Protein AF-A0A4S4LX62-F1 (afdb_monomer_lite)

Radius of gyration: 22.12 Å; chains: 1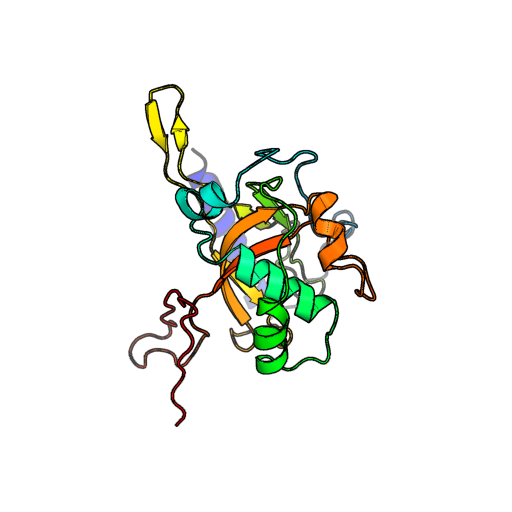; bounding box: 53×57×56 Å

Structure (mmCIF, N/CA/C/O backbone):
data_AF-A0A4S4LX62-F1
#
_entry.id   AF-A0A4S4LX62-F1
#
loop_
_atom_site.group_PDB
_atom_site.id
_atom_site.type_symbol
_atom_site.label_atom_id
_atom_site.label_alt_id
_atom_site.label_comp_id
_atom_site.label_asym_id
_atom_site.label_entity_id
_atom_site.label_seq_id
_atom_site.pdbx_PDB_ins_code
_atom_site.Cartn_x
_atom_site.Cartn_y
_atom_site.Cartn_z
_atom_site.occupancy
_atom_site.B_iso_or_equiv
_atom_site.auth_seq_id
_atom_site.auth_comp_id
_atom_site.auth_asym_id
_atom_site.auth_atom_id
_atom_site.pdbx_PDB_model_num
ATOM 1 N N . MET A 1 1 ? -4.262 27.599 -24.241 1.00 48.12 1 MET A N 1
ATOM 2 C CA . MET A 1 1 ? -3.250 28.477 -24.879 1.00 48.12 1 MET A CA 1
ATOM 3 C C . MET A 1 1 ? -1.809 27.934 -24.796 1.00 48.12 1 MET A C 1
ATOM 5 O O . MET A 1 1 ? -0.926 28.547 -25.370 1.00 48.12 1 MET A O 1
ATOM 9 N N . THR A 1 2 ? -1.547 26.760 -24.200 1.00 60.91 2 THR A N 1
ATOM 10 C CA . THR A 1 2 ? -0.189 26.178 -24.029 1.00 60.91 2 THR A CA 1
ATOM 11 C C . THR A 1 2 ? 0.247 25.190 -25.120 1.00 60.91 2 THR A C 1
ATOM 13 O O . THR A 1 2 ? 1.437 24.952 -25.296 1.00 60.91 2 THR A O 1
ATOM 16 N N . ARG A 1 3 ? -0.693 24.666 -25.922 1.00 66.94 3 ARG A N 1
ATOM 17 C CA . ARG A 1 3 ? -0.416 23.676 -26.986 1.00 66.94 3 ARG A CA 1
ATOM 18 C C . ARG A 1 3 ? 0.605 24.132 -28.028 1.00 66.94 3 ARG A C 1
ATOM 20 O O . ARG A 1 3 ? 1.330 23.308 -28.576 1.00 66.94 3 ARG A O 1
ATOM 27 N N . TRP A 1 4 ? 0.641 25.426 -28.340 1.00 79.44 4 TRP A N 1
ATOM 28 C CA . TRP A 1 4 ? 1.625 25.962 -29.280 1.00 79.44 4 TRP A CA 1
ATOM 29 C C . TRP A 1 4 ? 3.037 25.936 -28.687 1.00 79.44 4 TRP A C 1
ATOM 31 O O . TRP A 1 4 ? 3.977 25.567 -29.386 1.00 79.44 4 TRP A O 1
ATOM 41 N N . LEU A 1 5 ? 3.168 26.240 -27.392 1.00 73.88 5 LEU A N 1
ATOM 42 C CA . LEU A 1 5 ? 4.442 26.198 -26.679 1.00 73.88 5 LEU A CA 1
ATOM 43 C C . LEU A 1 5 ? 4.980 24.761 -26.618 1.00 73.88 5 LEU A C 1
ATOM 45 O O . LEU A 1 5 ? 6.115 24.514 -27.005 1.00 73.88 5 LEU A O 1
ATOM 49 N N . GLU A 1 6 ? 4.122 23.802 -26.259 1.00 70.38 6 GLU A N 1
ATOM 50 C CA . GLU A 1 6 ? 4.467 22.374 -26.224 1.00 70.38 6 GLU A CA 1
ATOM 51 C C . GLU A 1 6 ? 4.885 21.838 -27.600 1.00 70.38 6 GLU A C 1
ATOM 53 O O . GLU A 1 6 ? 5.846 21.078 -27.715 1.00 70.38 6 GLU A O 1
ATOM 58 N N . ARG A 1 7 ? 4.172 22.225 -28.670 1.00 77.75 7 ARG A N 1
ATOM 59 C CA . ARG A 1 7 ? 4.529 21.833 -30.043 1.00 77.75 7 ARG A CA 1
ATOM 60 C C . ARG A 1 7 ? 5.868 22.425 -30.456 1.00 77.75 7 ARG A C 1
ATOM 62 O O . ARG A 1 7 ? 6.691 21.709 -31.017 1.00 77.75 7 ARG A O 1
ATOM 69 N N . ARG A 1 8 ? 6.095 23.702 -30.155 1.00 78.31 8 ARG A N 1
ATOM 70 C CA . ARG A 1 8 ? 7.351 24.387 -30.461 1.00 78.31 8 ARG A CA 1
ATOM 71 C C . ARG A 1 8 ? 8.524 23.761 -29.707 1.00 78.31 8 ARG A C 1
ATOM 73 O O . ARG A 1 8 ? 9.575 23.538 -30.296 1.00 78.31 8 ARG A O 1
ATOM 80 N N . GLU A 1 9 ? 8.329 23.393 -28.446 1.00 74.25 9 GLU A N 1
ATOM 81 C CA . GLU A 1 9 ? 9.352 22.722 -27.647 1.00 74.25 9 GLU A CA 1
ATOM 82 C C . GLU A 1 9 ? 9.657 21.304 -28.154 1.00 74.25 9 GLU A C 1
ATOM 84 O O . GLU A 1 9 ? 10.822 20.919 -28.249 1.00 74.25 9 GLU A O 1
ATOM 89 N N . LYS A 1 10 ? 8.635 20.544 -28.575 1.00 70.12 10 LYS A N 1
ATOM 90 C CA . LYS A 1 10 ? 8.826 19.239 -29.231 1.00 70.12 10 LYS A CA 1
ATOM 91 C C . LYS A 1 10 ? 9.614 19.354 -30.537 1.00 70.12 10 LYS A C 1
ATOM 93 O O . LYS A 1 10 ? 10.490 18.525 -30.771 1.00 70.12 10 LYS A O 1
ATOM 98 N N . ILE A 1 11 ? 9.337 20.376 -31.351 1.00 84.44 11 ILE A N 1
ATOM 99 C CA . ILE A 1 11 ? 10.072 20.642 -32.597 1.00 84.44 11 ILE A CA 1
ATOM 100 C C . ILE A 1 11 ? 11.546 20.929 -32.291 1.00 84.44 11 ILE A C 1
ATOM 102 O O . ILE A 1 11 ? 12.412 20.264 -32.852 1.00 84.44 11 ILE A O 1
ATOM 106 N N . PHE A 1 12 ? 11.841 21.818 -31.339 1.00 75.00 12 PHE A N 1
ATOM 107 C CA . PHE A 1 12 ? 13.226 22.123 -30.963 1.00 75.00 12 PHE A CA 1
ATOM 108 C C . PHE A 1 12 ? 13.973 20.916 -30.381 1.00 75.00 12 PHE A C 1
ATOM 110 O O . PHE A 1 12 ? 15.153 20.717 -30.666 1.00 75.00 12 PHE A O 1
ATOM 117 N N . ARG A 1 13 ? 13.307 20.070 -29.582 1.00 69.75 13 ARG A N 1
ATOM 118 C CA . ARG A 1 13 ? 13.916 18.825 -29.081 1.00 69.75 13 ARG A CA 1
ATOM 119 C C . ARG A 1 13 ? 14.220 17.850 -30.216 1.00 69.75 13 ARG A C 1
ATOM 121 O O . ARG A 1 13 ? 15.276 17.223 -30.202 1.00 69.75 13 ARG A O 1
ATOM 128 N N . HIS A 1 14 ? 13.322 17.736 -31.192 1.00 78.38 14 HIS A N 1
ATOM 129 C CA . HIS A 1 14 ? 13.517 16.864 -32.346 1.00 78.38 14 HIS A CA 1
ATOM 130 C C . HIS A 1 14 ? 14.652 17.354 -33.253 1.00 78.38 14 HIS A C 1
ATOM 132 O O . HIS A 1 14 ? 15.507 16.564 -33.637 1.00 78.38 14 HIS A O 1
ATOM 138 N N . GLU A 1 15 ? 14.722 18.658 -33.516 1.00 82.38 15 GLU A N 1
ATOM 139 C CA . GLU A 1 15 ? 15.820 19.281 -34.260 1.00 82.38 15 GLU A CA 1
ATOM 140 C C . GLU A 1 15 ? 17.174 19.012 -33.587 1.00 82.38 15 GLU A C 1
ATOM 142 O O . GLU A 1 15 ? 18.101 18.509 -34.222 1.00 82.38 15 GLU A O 1
ATOM 147 N N . ARG A 1 16 ? 17.268 19.227 -32.267 1.00 75.06 16 ARG A N 1
ATOM 148 C CA . ARG A 1 16 ? 18.479 18.913 -31.489 1.00 75.06 16 ARG A CA 1
ATOM 149 C C . ARG A 1 16 ? 18.842 17.427 -31.531 1.00 75.06 16 ARG A C 1
ATOM 151 O O . ARG A 1 16 ? 20.024 17.095 -31.575 1.00 75.06 16 ARG A O 1
ATOM 158 N N . TYR A 1 17 ? 17.850 16.536 -31.531 1.00 74.31 17 TYR A N 1
ATOM 159 C CA . TYR A 1 17 ? 18.065 15.094 -31.662 1.00 74.31 17 TYR A CA 1
ATOM 160 C C . TYR A 1 17 ? 18.613 14.710 -33.044 1.00 74.31 17 TYR A C 1
A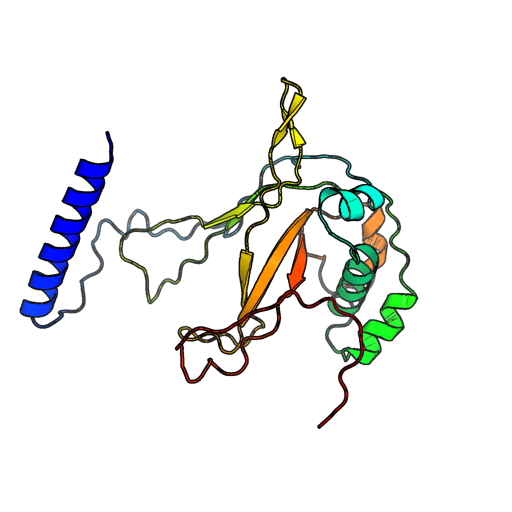TOM 162 O O . TYR A 1 17 ? 19.535 13.897 -33.125 1.00 74.31 17 TYR A O 1
ATOM 170 N N . ILE A 1 18 ? 18.098 15.311 -34.122 1.00 83.06 18 ILE A N 1
ATOM 171 C CA . ILE A 1 18 ? 18.613 15.101 -35.483 1.00 83.06 18 ILE A CA 1
ATOM 172 C C . ILE A 1 18 ? 20.067 15.567 -35.566 1.00 83.06 18 ILE A C 1
ATOM 174 O O . ILE A 1 18 ? 20.920 14.805 -36.015 1.00 83.06 18 ILE A O 1
ATOM 178 N N . VAL A 1 19 ? 20.367 16.772 -35.072 1.00 83.12 19 VAL A N 1
ATOM 179 C CA . VAL A 1 19 ? 21.737 17.310 -35.039 1.00 83.12 19 VAL A CA 1
ATOM 180 C C . VAL A 1 19 ? 22.676 16.379 -34.267 1.00 83.12 19 VAL A C 1
ATOM 182 O O . VAL A 1 19 ? 23.771 16.082 -34.737 1.00 83.12 19 VAL A O 1
ATOM 185 N N . TRP A 1 20 ? 22.238 15.848 -33.122 1.00 81.88 20 TRP A N 1
ATOM 186 C CA . TRP A 1 20 ? 23.010 14.877 -32.343 1.00 81.88 20 TRP A CA 1
ATOM 187 C C . TRP A 1 20 ? 23.256 13.558 -33.094 1.00 81.88 20 TRP A C 1
ATOM 189 O O . TRP A 1 20 ? 24.360 13.013 -33.048 1.00 81.88 20 TRP A O 1
ATOM 199 N N . CYS A 1 21 ? 22.254 13.055 -33.821 1.00 75.56 21 CYS A N 1
ATOM 200 C CA . CYS A 1 21 ? 22.406 11.863 -34.655 1.00 75.56 21 CYS A CA 1
ATOM 201 C C . CYS A 1 21 ? 23.404 12.092 -35.795 1.00 75.56 21 CYS A C 1
ATOM 203 O O . CYS A 1 21 ? 24.268 11.245 -36.018 1.00 75.56 21 CYS A O 1
ATOM 205 N N . LEU A 1 22 ? 23.303 13.235 -36.480 1.00 86.12 22 LEU A N 1
ATOM 206 C CA . LEU A 1 22 ? 24.206 13.622 -37.566 1.00 86.12 22 LEU A CA 1
ATOM 207 C C . LEU A 1 22 ? 25.642 13.846 -37.076 1.00 86.12 22 LEU A C 1
ATOM 209 O O . LEU A 1 22 ? 26.583 13.549 -37.801 1.00 86.12 22 LEU A O 1
ATOM 213 N N . ALA A 1 23 ? 25.821 14.284 -35.828 1.00 83.50 23 ALA A N 1
ATOM 214 C CA . ALA A 1 23 ? 27.129 14.445 -35.193 1.00 83.50 23 ALA A CA 1
ATOM 215 C C . ALA A 1 23 ? 27.813 13.113 -34.809 1.00 83.50 23 ALA A C 1
ATOM 217 O O . ALA A 1 23 ? 28.843 13.127 -34.138 1.00 83.50 23 ALA A O 1
ATOM 218 N N . GLY A 1 24 ? 27.251 11.960 -35.192 1.00 80.38 24 GLY A N 1
ATOM 219 C CA . GLY A 1 24 ? 27.810 10.645 -34.868 1.00 80.38 24 GLY A CA 1
ATOM 220 C C . GLY A 1 24 ? 27.450 10.155 -33.466 1.00 80.38 24 GLY A C 1
ATOM 221 O O . GLY A 1 24 ? 28.152 9.310 -32.915 1.00 80.38 24 GLY A O 1
ATOM 222 N N . ARG A 1 25 ? 26.354 10.670 -32.888 1.00 79.19 25 ARG A N 1
ATOM 223 C CA . ARG A 1 25 ? 25.863 10.309 -31.547 1.00 79.19 25 ARG A CA 1
ATOM 224 C C . ARG A 1 25 ? 26.938 10.466 -30.459 1.00 79.19 25 ARG A C 1
ATOM 226 O O . ARG A 1 25 ? 27.167 9.531 -29.685 1.00 79.19 25 ARG A O 1
ATOM 233 N N . PRO A 1 26 ? 27.613 11.629 -30.383 1.00 79.00 26 PRO A N 1
ATOM 234 C CA . PRO A 1 26 ? 28.645 11.848 -29.383 1.00 79.00 26 PRO A CA 1
ATOM 235 C C . PRO A 1 26 ? 28.026 11.698 -27.993 1.00 79.00 26 PRO A C 1
ATOM 237 O O . PRO A 1 26 ? 26.890 12.124 -27.768 1.00 79.00 26 PRO A O 1
ATOM 240 N N . ARG A 1 27 ? 28.747 11.087 -27.045 1.00 60.47 27 ARG A N 1
ATOM 241 C CA . ARG A 1 27 ? 28.282 11.037 -25.651 1.00 60.47 27 ARG A CA 1
ATOM 242 C C . ARG A 1 27 ? 28.036 12.474 -25.203 1.00 60.47 27 ARG A C 1
ATOM 244 O O . ARG A 1 27 ? 28.952 13.292 -25.245 1.00 60.47 27 ARG A O 1
ATOM 251 N N . LEU A 1 28 ? 26.790 12.792 -24.860 1.00 58.97 28 LEU A N 1
ATOM 252 C CA . LEU A 1 28 ? 26.439 14.128 -24.398 1.00 58.97 28 LEU A CA 1
ATOM 253 C C . LEU A 1 28 ? 27.224 14.369 -23.108 1.00 58.97 28 LEU A C 1
ATOM 255 O O . LEU A 1 28 ? 27.003 13.676 -22.118 1.00 58.97 28 LEU A O 1
ATOM 259 N N . LEU A 1 29 ? 28.179 15.304 -23.149 1.00 51.41 29 LEU A N 1
ATOM 260 C CA . LEU A 1 29 ? 28.821 15.822 -21.946 1.00 51.41 29 LEU A CA 1
ATOM 261 C C . LEU A 1 29 ? 27.703 16.321 -21.037 1.00 51.41 29 LEU A C 1
ATOM 263 O O . LEU A 1 29 ? 26.864 17.113 -21.480 1.00 51.41 29 LEU A O 1
ATOM 267 N N . ALA A 1 30 ? 27.666 15.798 -19.810 1.00 48.09 30 ALA A N 1
ATOM 268 C CA . ALA A 1 30 ? 26.728 16.217 -18.785 1.00 48.09 30 ALA A CA 1
ATOM 269 C C . ALA A 1 30 ? 26.705 17.749 -18.769 1.00 48.09 30 ALA A C 1
ATOM 271 O O . ALA A 1 30 ? 27.730 18.404 -18.586 1.00 48.09 30 ALA A O 1
ATOM 272 N N . SER A 1 31 ? 25.555 18.333 -19.093 1.00 43.53 31 SER A N 1
ATOM 273 C CA . SER A 1 31 ? 25.403 19.779 -19.076 1.00 43.53 31 SER A CA 1
ATOM 274 C C . SER A 1 31 ? 25.721 20.263 -17.665 1.00 43.53 31 SER A C 1
ATOM 276 O O . SER A 1 31 ? 25.060 19.821 -16.737 1.00 43.53 31 SER A O 1
ATOM 278 N N . HIS A 1 32 ? 26.666 21.189 -17.499 1.00 41.25 32 HIS A N 1
ATOM 279 C CA . HIS A 1 32 ? 27.042 21.781 -16.203 1.00 41.25 32 HIS A CA 1
ATOM 280 C C . HIS A 1 32 ? 25.866 22.428 -15.429 1.00 41.25 32 HIS A C 1
ATOM 282 O O . HIS A 1 32 ? 25.994 22.712 -14.246 1.00 41.25 32 HIS A O 1
ATOM 288 N N . LEU A 1 33 ? 24.706 22.642 -16.068 1.00 41.66 33 LEU A N 1
ATOM 289 C CA . LEU A 1 33 ? 23.454 23.048 -15.407 1.00 41.66 33 LEU A CA 1
ATOM 290 C C . LEU A 1 33 ? 22.730 21.893 -14.694 1.00 41.66 33 LEU A C 1
ATOM 292 O O . LEU A 1 33 ? 21.854 22.137 -13.874 1.00 41.66 33 LEU A O 1
ATOM 296 N N . ALA A 1 34 ? 23.077 20.647 -15.016 1.00 44.44 34 ALA A N 1
ATOM 297 C CA . ALA A 1 34 ? 22.613 19.468 -14.305 1.00 44.44 34 ALA A CA 1
ATOM 298 C C . ALA A 1 34 ? 23.373 19.290 -12.988 1.00 44.44 34 ALA A C 1
ATOM 300 O O . ALA A 1 34 ? 22.776 18.788 -12.057 1.00 44.44 34 ALA A O 1
ATOM 301 N N . ASP A 1 35 ? 24.627 19.742 -12.860 1.00 43.12 35 ASP A N 1
ATOM 302 C CA . ASP A 1 35 ? 25.432 19.526 -11.644 1.00 43.12 35 ASP A CA 1
ATOM 303 C C . ASP A 1 35 ? 24.980 20.343 -10.425 1.00 43.12 35 ASP A C 1
ATOM 305 O O . ASP A 1 35 ? 25.230 19.943 -9.291 1.00 43.12 35 ASP A O 1
ATOM 309 N N . SER A 1 36 ? 24.292 21.470 -10.625 1.00 42.31 36 SER A N 1
ATOM 310 C CA . SER A 1 36 ? 23.742 22.261 -9.517 1.00 42.31 36 SER A CA 1
ATOM 311 C C . SER A 1 36 ? 22.340 21.821 -9.080 1.00 42.31 36 SER A C 1
ATOM 313 O O . SER A 1 36 ? 21.932 22.163 -7.973 1.00 42.31 36 SER A O 1
ATOM 315 N N . ASP A 1 37 ? 21.623 21.052 -9.908 1.00 46.31 37 ASP A N 1
ATOM 316 C CA . ASP A 1 37 ? 20.252 20.571 -9.648 1.00 46.31 37 ASP A CA 1
ATOM 317 C C . ASP A 1 37 ? 20.174 19.026 -9.553 1.00 46.31 37 ASP A C 1
ATOM 319 O O . ASP A 1 37 ? 19.106 18.459 -9.338 1.00 46.31 37 ASP A O 1
ATOM 323 N N . SER A 1 38 ? 21.309 18.324 -9.677 1.00 49.28 38 SER A N 1
ATOM 324 C CA . SER A 1 38 ? 21.464 16.859 -9.580 1.00 49.28 38 SER A CA 1
ATOM 325 C C . SER A 1 38 ? 21.647 16.349 -8.152 1.00 49.28 38 SER A C 1
ATOM 327 O O . SER A 1 38 ? 22.010 15.185 -7.947 1.00 49.28 38 SER A O 1
ATOM 329 N N . GLN A 1 39 ? 21.383 17.175 -7.136 1.00 53.38 39 GLN A N 1
ATOM 330 C CA . GLN A 1 39 ? 21.263 16.652 -5.782 1.00 53.38 39 GLN A CA 1
ATOM 331 C C . GLN A 1 39 ? 20.019 15.774 -5.723 1.00 53.38 39 GLN A C 1
ATOM 333 O O . GLN A 1 39 ? 18.889 16.258 -5.634 1.00 53.38 39 GLN A O 1
ATOM 338 N N . GLN A 1 40 ? 20.248 14.458 -5.778 1.00 55.59 40 GLN A N 1
ATOM 339 C CA . GLN A 1 40 ? 19.237 13.468 -5.447 1.00 55.59 40 GLN A CA 1
ATOM 340 C C . GLN A 1 40 ? 18.535 13.923 -4.168 1.00 55.59 40 GLN A C 1
ATOM 342 O O . GLN A 1 40 ? 19.210 14.236 -3.178 1.00 55.59 40 GLN A O 1
ATOM 347 N N . PRO A 1 41 ? 17.197 14.002 -4.167 1.00 59.94 41 PRO A N 1
ATOM 348 C CA . PRO A 1 41 ? 16.504 14.390 -2.961 1.00 59.94 41 PRO A CA 1
ATOM 349 C C . PRO A 1 41 ? 16.840 13.363 -1.875 1.00 59.94 41 PRO A C 1
ATOM 351 O O . PRO A 1 41 ? 16.695 12.160 -2.089 1.00 59.94 41 PRO A O 1
ATOM 354 N N . ALA A 1 42 ? 17.299 13.847 -0.716 1.00 62.44 42 ALA A N 1
ATOM 355 C CA . ALA A 1 42 ? 17.696 13.001 0.414 1.00 62.44 42 ALA A CA 1
ATOM 356 C C . ALA A 1 42 ? 16.586 12.026 0.840 1.00 62.44 42 ALA A C 1
ATOM 358 O O . ALA A 1 42 ? 16.862 10.944 1.351 1.00 62.44 42 ALA A O 1
ATOM 359 N N . ASP A 1 43 ? 15.331 12.410 0.597 1.00 69.19 43 ASP A N 1
ATOM 360 C CA . ASP A 1 43 ? 14.172 11.544 0.729 1.00 69.19 43 ASP A CA 1
ATOM 361 C C . ASP A 1 43 ? 13.585 11.269 -0.658 1.00 69.19 43 ASP A C 1
ATOM 363 O O . ASP A 1 43 ? 13.254 12.207 -1.387 1.00 69.19 43 ASP A O 1
ATOM 367 N N . ARG A 1 44 ? 13.453 9.990 -1.022 1.00 79.62 44 ARG A N 1
ATOM 368 C CA . ARG A 1 44 ? 12.869 9.548 -2.299 1.00 79.62 44 ARG A CA 1
ATOM 369 C C . ARG A 1 44 ? 11.346 9.446 -2.235 1.00 79.62 44 ARG A C 1
ATOM 371 O O . ARG A 1 44 ? 10.726 9.245 -3.276 1.00 79.62 44 ARG A O 1
ATOM 378 N N . LEU A 1 45 ? 10.737 9.600 -1.055 1.00 86.56 45 LEU A N 1
ATOM 379 C CA . LEU A 1 45 ? 9.291 9.559 -0.846 1.00 86.56 45 LEU A CA 1
ATOM 380 C C . LEU A 1 45 ? 8.816 10.842 -0.151 1.00 86.56 45 LEU A C 1
ATOM 382 O O . LEU A 1 45 ? 9.208 11.163 0.962 1.00 86.56 45 LEU A O 1
ATOM 386 N N . LYS A 1 46 ? 7.895 11.568 -0.779 1.00 88.38 46 LYS A N 1
ATOM 387 C CA . LYS A 1 46 ? 7.250 12.757 -0.217 1.00 88.38 46 LYS A CA 1
ATOM 388 C C . LYS A 1 46 ? 5.770 12.490 0.018 1.00 88.38 46 LYS A C 1
ATOM 390 O O . LYS A 1 46 ? 4.984 12.338 -0.917 1.00 88.38 46 LYS A O 1
ATOM 395 N N . MET A 1 47 ? 5.391 12.516 1.291 1.00 91.31 47 MET A N 1
ATOM 396 C CA . MET A 1 47 ? 4.012 12.374 1.758 1.00 91.31 47 MET A CA 1
ATOM 397 C C . MET A 1 47 ? 3.497 13.684 2.353 1.00 91.31 47 MET A C 1
ATOM 399 O O . MET A 1 47 ? 4.270 14.530 2.811 1.00 91.31 47 MET A O 1
ATOM 403 N N . THR A 1 48 ? 2.176 13.861 2.392 1.00 89.00 48 THR A N 1
ATOM 404 C CA . THR A 1 48 ? 1.580 14.955 3.167 1.00 89.00 48 THR A CA 1
ATOM 405 C C . THR A 1 48 ? 1.878 14.765 4.655 1.00 89.00 48 THR A C 1
ATOM 407 O O . THR A 1 48 ? 1.887 13.648 5.170 1.00 89.00 48 THR A O 1
ATOM 410 N N . LYS A 1 49 ? 2.089 15.867 5.387 1.00 88.12 49 LYS A N 1
ATOM 411 C CA . LYS A 1 49 ? 2.367 15.816 6.835 1.00 88.12 49 LYS A CA 1
ATOM 412 C C . LYS A 1 49 ? 1.246 15.125 7.619 1.00 88.12 49 LYS A C 1
ATOM 414 O O . LYS A 1 49 ? 1.501 14.440 8.608 1.00 88.12 49 LYS A O 1
ATOM 419 N N . HIS A 1 50 ? 0.008 15.311 7.172 1.00 92.44 50 HIS A N 1
ATOM 420 C CA . HIS A 1 50 ? -1.182 14.735 7.779 1.00 92.44 50 HIS A CA 1
ATOM 421 C C . HIS A 1 50 ? -1.912 13.828 6.782 1.00 92.44 50 HIS A C 1
ATOM 423 O O . HIS A 1 50 ? -1.881 14.111 5.580 1.00 92.44 50 HIS A O 1
ATOM 429 N N . PRO A 1 51 ? -2.567 12.760 7.269 1.00 95.06 51 PRO A N 1
ATOM 430 C CA . PRO A 1 51 ? -3.404 11.903 6.437 1.00 95.06 51 PRO A CA 1
ATOM 431 C C . PRO A 1 51 ? -4.574 12.704 5.857 1.00 95.06 51 PRO A C 1
ATOM 433 O O . PRO A 1 51 ? -5.157 13.544 6.550 1.00 95.06 51 PRO A O 1
ATOM 436 N N . SER A 1 52 ? -4.950 12.407 4.611 1.00 95.19 52 SER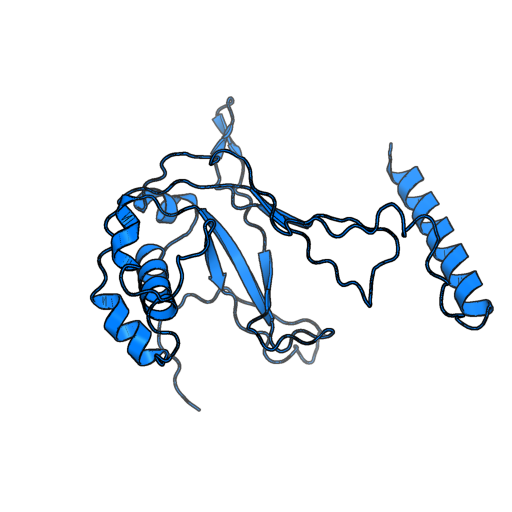 A N 1
ATOM 437 C CA . SER A 1 52 ? -6.140 12.975 3.962 1.00 95.19 52 SER A CA 1
ATOM 438 C C . SER A 1 52 ? -7.412 12.661 4.753 1.00 95.19 52 SER A C 1
ATOM 440 O O . SER A 1 52 ? -8.309 13.496 4.877 1.00 95.19 52 SER A O 1
ATOM 442 N N . LYS A 1 53 ? -7.477 11.459 5.339 1.00 95.44 53 LYS A N 1
ATOM 443 C CA . LYS A 1 53 ? -8.517 11.045 6.284 1.00 95.44 53 LYS A CA 1
ATOM 444 C C . LYS A 1 53 ? -7.854 10.433 7.513 1.00 95.44 53 LYS A C 1
ATOM 446 O O . LYS A 1 53 ? -7.242 9.375 7.436 1.00 95.44 53 LYS A O 1
ATOM 451 N N . ARG A 1 54 ? -7.988 11.091 8.668 1.00 94.12 54 ARG A N 1
ATOM 452 C CA . ARG A 1 54 ? -7.341 10.662 9.925 1.00 94.12 54 ARG A CA 1
ATOM 453 C C . ARG A 1 54 ? -7.811 9.300 10.434 1.00 94.12 54 ARG A C 1
ATOM 455 O O . ARG A 1 54 ? -7.050 8.613 11.105 1.00 94.12 54 ARG A O 1
ATOM 462 N N . THR A 1 55 ? -9.057 8.938 10.154 1.00 94.50 55 THR A N 1
ATOM 463 C CA . THR A 1 55 ? -9.681 7.732 10.696 1.00 94.50 55 THR A CA 1
ATOM 464 C C . THR A 1 55 ? -10.670 7.194 9.674 1.00 94.50 55 THR A C 1
ATOM 466 O O . THR A 1 55 ? -11.768 7.729 9.527 1.00 94.50 55 THR A O 1
ATOM 469 N N . VAL A 1 56 ? -10.273 6.155 8.945 1.00 96.62 56 VAL A N 1
ATOM 470 C CA . VAL A 1 56 ? -11.143 5.420 8.020 1.00 96.62 56 VAL A CA 1
ATOM 471 C C . VAL A 1 56 ? -11.362 4.030 8.591 1.00 96.62 56 VAL A C 1
ATOM 473 O O . VAL A 1 56 ? -10.389 3.355 8.911 1.00 96.62 56 VAL A O 1
ATOM 476 N N . ARG A 1 57 ? -12.621 3.621 8.778 1.00 96.75 57 ARG A N 1
ATOM 477 C CA . ARG A 1 57 ? -12.956 2.267 9.251 1.00 96.75 57 ARG A CA 1
ATOM 478 C C . ARG A 1 57 ? -12.587 1.237 8.189 1.00 96.75 57 ARG A C 1
ATOM 480 O O . ARG A 1 57 ? -12.749 1.528 7.010 1.00 96.75 57 ARG A O 1
ATOM 487 N N . ILE A 1 58 ? -12.175 0.043 8.604 1.00 94.75 58 ILE A N 1
ATOM 488 C CA . ILE A 1 58 ? -11.822 -1.046 7.677 1.00 94.75 58 ILE A CA 1
ATOM 489 C C . ILE A 1 58 ? -13.001 -1.397 6.758 1.00 94.75 58 ILE A C 1
ATOM 491 O O . ILE A 1 58 ? -12.828 -1.464 5.549 1.00 94.75 58 ILE A O 1
ATOM 495 N N . GLU A 1 59 ? -14.222 -1.450 7.297 1.00 95.81 59 GLU A N 1
ATOM 496 C CA . GLU A 1 59 ? -15.464 -1.614 6.517 1.00 95.81 59 GLU A CA 1
ATOM 497 C C . GLU A 1 59 ? -15.581 -0.600 5.360 1.00 95.81 59 GLU A C 1
ATOM 499 O O . GLU A 1 59 ? -16.010 -0.938 4.260 1.00 95.81 59 GLU A O 1
ATOM 504 N N . LYS A 1 60 ? -15.154 0.652 5.585 1.00 95.94 60 LYS A N 1
ATOM 505 C CA . LYS A 1 60 ? -15.141 1.691 4.545 1.00 95.94 60 LYS A CA 1
ATOM 506 C C . LYS A 1 60 ? -13.982 1.545 3.567 1.00 95.94 60 LYS A C 1
ATOM 508 O O . LYS A 1 60 ? -14.109 1.998 2.439 1.00 95.94 60 LYS A O 1
ATOM 513 N N . LEU A 1 61 ? -12.861 0.947 3.971 1.00 95.31 61 LEU A N 1
ATOM 514 C CA . LEU A 1 61 ? -11.783 0.615 3.033 1.00 95.31 61 LEU A CA 1
ATOM 515 C C . LEU A 1 61 ? -12.274 -0.414 2.011 1.00 95.31 61 LEU A C 1
ATOM 517 O O . LEU A 1 61 ? -12.036 -0.249 0.819 1.00 95.31 61 LEU A O 1
ATOM 521 N N . VAL A 1 62 ? -13.025 -1.416 2.466 1.00 94.88 62 VAL A N 1
ATOM 522 C CA . VAL A 1 62 ? -13.652 -2.406 1.584 1.00 94.88 62 VAL A CA 1
ATOM 523 C C . VAL A 1 62 ? -14.663 -1.732 0.653 1.00 94.88 62 VAL A C 1
ATOM 525 O O . VAL A 1 62 ? -14.534 -1.838 -0.562 1.00 94.88 62 VAL A O 1
ATOM 528 N N . ALA A 1 63 ? -15.622 -0.987 1.212 1.00 94.69 63 ALA A N 1
ATOM 529 C CA . ALA A 1 63 ? -16.728 -0.420 0.439 1.00 94.69 63 ALA A CA 1
ATOM 530 C C . ALA A 1 63 ? -16.314 0.718 -0.512 1.00 94.69 63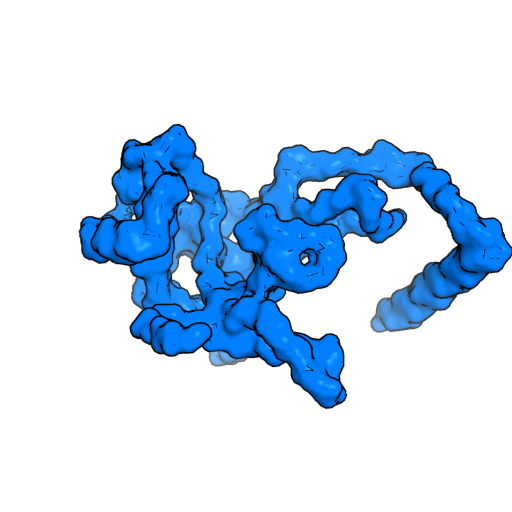 ALA A C 1
ATOM 532 O O . ALA A 1 63 ? -16.716 0.723 -1.671 1.00 94.69 63 ALA A O 1
ATOM 533 N N . ASP A 1 64 ? -15.518 1.681 -0.034 1.00 94.94 64 ASP A N 1
ATOM 534 C CA . ASP A 1 64 ? -15.246 2.921 -0.775 1.00 94.94 64 ASP A CA 1
ATOM 535 C C . ASP A 1 64 ? -13.935 2.846 -1.578 1.00 94.94 64 ASP A C 1
ATOM 537 O O . ASP A 1 64 ? -13.796 3.521 -2.599 1.00 94.94 64 ASP A O 1
ATOM 541 N N . TYR A 1 65 ? -12.951 2.068 -1.106 1.00 94.69 65 TYR A N 1
ATOM 542 C CA . TYR A 1 65 ? -11.618 1.983 -1.721 1.00 94.69 65 TYR A CA 1
ATOM 543 C C . TYR A 1 65 ? -11.403 0.690 -2.516 1.00 94.69 65 TYR A C 1
ATOM 545 O O . TYR A 1 65 ? -10.379 0.568 -3.182 1.00 94.69 65 TYR A O 1
ATOM 553 N N . GLY A 1 66 ? -12.330 -0.273 -2.452 1.00 92.56 66 GLY A N 1
ATOM 554 C CA . GLY A 1 66 ? -12.165 -1.584 -3.088 1.00 92.56 66 GLY A CA 1
ATOM 555 C C . GLY A 1 66 ? -11.090 -2.446 -2.421 1.00 92.56 66 GLY A C 1
ATOM 556 O O . GLY A 1 66 ? -10.517 -3.324 -3.057 1.00 92.56 66 GLY A O 1
ATOM 557 N N . ALA A 1 67 ? -10.769 -2.187 -1.149 1.00 93.69 67 ALA A N 1
ATOM 558 C CA . ALA A 1 67 ? -9.754 -2.934 -0.414 1.00 93.69 67 ALA A CA 1
ATOM 559 C C . ALA A 1 67 ? -10.338 -4.191 0.246 1.00 93.69 67 ALA A C 1
ATOM 561 O O . ALA A 1 67 ? -10.347 -4.314 1.470 1.00 93.69 67 ALA A O 1
ATOM 562 N N . THR A 1 68 ? -10.866 -5.106 -0.569 1.00 93.50 68 THR A N 1
ATOM 563 C CA . THR A 1 68 ? -11.699 -6.240 -0.131 1.00 93.50 68 THR A CA 1
ATOM 564 C C . THR A 1 68 ? -11.000 -7.157 0.870 1.00 93.50 68 THR A C 1
ATOM 566 O O . THR A 1 68 ? -11.595 -7.541 1.871 1.00 93.50 68 THR A O 1
ATOM 569 N N . PHE A 1 69 ? -9.717 -7.443 0.647 1.00 92.31 69 PHE A N 1
ATOM 570 C CA . PHE A 1 69 ? -8.917 -8.353 1.478 1.00 92.31 69 PHE A CA 1
ATOM 571 C C . PHE A 1 69 ? -7.914 -7.601 2.354 1.00 92.31 69 PHE A C 1
ATOM 573 O O . PHE A 1 69 ? -6.784 -8.049 2.542 1.00 92.31 69 PHE A O 1
ATOM 580 N N . PHE A 1 70 ? -8.277 -6.403 2.821 1.00 94.19 70 PHE A N 1
ATOM 581 C CA . PHE A 1 70 ? -7.345 -5.530 3.532 1.00 94.19 70 PHE A CA 1
ATOM 582 C C . PHE A 1 70 ? -6.763 -6.181 4.798 1.00 94.19 70 PHE A C 1
ATOM 584 O O . PHE A 1 70 ? -5.550 -6.131 5.000 1.00 94.19 70 PHE A O 1
ATOM 591 N N . GLU A 1 71 ? -7.605 -6.791 5.639 1.00 93.88 71 GLU A N 1
ATOM 592 C CA . GLU A 1 71 ? -7.161 -7.418 6.894 1.00 93.88 71 GLU A CA 1
ATOM 593 C C . GLU A 1 71 ? -6.260 -8.623 6.628 1.00 93.88 71 GLU A C 1
ATOM 595 O O . GLU A 1 71 ? -5.150 -8.672 7.157 1.00 93.88 71 GLU A O 1
ATOM 600 N N . ASP A 1 72 ? -6.671 -9.519 5.728 1.00 93.50 72 ASP A N 1
ATOM 601 C CA . ASP A 1 72 ? -5.881 -10.697 5.356 1.00 93.50 72 ASP A CA 1
ATOM 602 C C . ASP A 1 72 ? -4.538 -10.302 4.731 1.00 93.50 72 ASP A C 1
ATOM 604 O O . ASP A 1 72 ? -3.497 -10.884 5.029 1.00 93.50 72 ASP A O 1
ATOM 608 N N . ALA A 1 73 ? -4.524 -9.286 3.861 1.00 94.31 73 ALA A N 1
ATOM 609 C CA . ALA A 1 73 ? -3.292 -8.788 3.260 1.00 94.31 73 ALA A CA 1
ATOM 610 C C . ALA A 1 73 ? -2.356 -8.169 4.305 1.00 94.31 73 ALA A C 1
ATOM 612 O O . ALA A 1 73 ? -1.144 -8.386 4.245 1.00 94.31 73 ALA A O 1
ATOM 613 N N . LEU A 1 74 ? -2.899 -7.432 5.280 1.00 94.50 74 LEU A N 1
ATOM 614 C CA . LEU A 1 74 ? -2.111 -6.868 6.372 1.00 94.50 74 LEU A CA 1
ATOM 615 C C . LEU A 1 74 ? -1.548 -7.965 7.286 1.00 94.50 74 LEU A C 1
ATOM 617 O O . LEU A 1 74 ? -0.387 -7.877 7.680 1.00 94.50 74 LEU A O 1
ATOM 621 N N . ALA A 1 75 ? -2.332 -9.002 7.583 1.00 94.81 75 ALA A N 1
ATOM 622 C CA . ALA A 1 75 ? -1.889 -10.166 8.343 1.00 94.81 75 ALA A CA 1
ATOM 623 C C . ALA A 1 75 ? -0.759 -10.915 7.620 1.00 94.81 75 ALA A C 1
ATOM 625 O O . ALA A 1 75 ? 0.308 -11.123 8.198 1.00 94.81 75 ALA A O 1
ATOM 626 N N . ARG A 1 76 ? -0.936 -11.240 6.331 1.00 95.06 76 ARG A N 1
ATOM 627 C CA . ARG A 1 76 ? 0.112 -11.863 5.499 1.00 95.06 76 ARG A CA 1
ATOM 628 C C . ARG A 1 76 ? 1.385 -11.023 5.470 1.00 95.06 76 ARG A C 1
ATOM 630 O O . ARG A 1 76 ? 2.475 -11.561 5.654 1.00 95.06 76 ARG A O 1
ATOM 637 N N . TYR A 1 77 ? 1.247 -9.709 5.291 1.00 94.44 77 TYR A N 1
ATOM 638 C CA . TYR A 1 77 ? 2.380 -8.790 5.313 1.00 94.44 77 TYR A CA 1
ATOM 639 C C . TYR A 1 77 ? 3.089 -8.788 6.673 1.00 94.44 77 TYR A C 1
ATOM 641 O O . TYR A 1 77 ? 4.315 -8.848 6.715 1.00 94.44 77 TYR A O 1
ATOM 649 N N . ALA A 1 78 ? 2.347 -8.773 7.783 1.00 94.81 78 ALA A N 1
ATOM 650 C CA . ALA A 1 78 ? 2.924 -8.822 9.123 1.00 94.81 78 ALA A CA 1
ATOM 651 C C . ALA A 1 78 ? 3.723 -10.112 9.362 1.00 94.81 78 ALA A C 1
ATOM 653 O O . ALA A 1 78 ? 4.863 -10.036 9.823 1.00 94.81 78 ALA A O 1
ATOM 654 N N . VAL A 1 79 ? 3.180 -11.277 8.978 1.00 95.69 79 VAL A N 1
ATOM 655 C CA . VAL A 1 79 ? 3.901 -12.560 9.065 1.00 95.69 79 VAL A CA 1
ATOM 656 C C . VAL A 1 79 ? 5.171 -12.528 8.227 1.00 95.69 79 VAL A C 1
ATOM 658 O O . VAL A 1 79 ? 6.237 -12.857 8.743 1.00 95.69 79 VAL A O 1
ATOM 661 N N . GLN A 1 80 ? 5.060 -12.128 6.957 1.00 93.88 80 GLN A N 1
ATOM 662 C CA . GLN A 1 80 ? 6.183 -12.086 6.022 1.00 93.88 80 GLN A CA 1
ATOM 663 C C . GLN A 1 80 ? 7.285 -11.137 6.507 1.00 93.88 80 GLN A C 1
ATOM 665 O O . GLN A 1 80 ? 8.466 -11.460 6.422 1.00 93.88 80 GLN A O 1
ATOM 670 N N . HIS A 1 81 ? 6.908 -9.973 7.040 1.00 93.31 81 HIS A N 1
ATOM 671 C CA . HIS A 1 81 ? 7.849 -8.979 7.556 1.00 93.31 81 HIS A CA 1
ATOM 672 C C . HIS A 1 81 ? 8.542 -9.449 8.841 1.00 93.31 81 HIS A C 1
ATOM 674 O O . HIS A 1 81 ? 9.716 -9.155 9.055 1.00 93.31 81 HIS A O 1
ATOM 680 N N . CYS A 1 82 ? 7.837 -10.198 9.692 1.00 94.00 82 CYS A N 1
ATOM 681 C CA . CYS A 1 82 ? 8.417 -10.783 10.901 1.00 94.00 82 CYS A CA 1
ATOM 682 C C . CYS A 1 82 ? 9.263 -12.032 10.623 1.00 94.00 82 CYS A C 1
ATOM 684 O O . CYS A 1 82 ? 10.195 -12.305 11.372 1.00 94.00 82 CYS A O 1
ATOM 686 N N . ASN A 1 83 ? 8.945 -12.785 9.567 1.00 93.75 83 ASN A N 1
ATOM 687 C CA . ASN A 1 83 ? 9.581 -14.056 9.233 1.00 93.75 83 ASN A CA 1
ATOM 688 C C . ASN A 1 83 ? 9.941 -14.098 7.736 1.00 93.75 83 ASN A C 1
ATOM 690 O O . ASN A 1 83 ? 9.247 -14.759 6.958 1.00 93.75 83 ASN A O 1
ATOM 694 N N . PRO A 1 84 ? 11.030 -13.426 7.313 1.00 91.62 84 PRO A N 1
ATOM 695 C CA . PRO A 1 84 ? 11.412 -13.349 5.899 1.00 91.62 84 PRO A CA 1
ATOM 696 C C . PRO A 1 84 ? 11.691 -14.712 5.247 1.00 91.62 84 PRO A C 1
ATOM 698 O O . PRO A 1 84 ? 11.525 -14.862 4.041 1.00 91.62 84 PRO A O 1
ATOM 701 N N . GLU A 1 85 ? 12.078 -15.705 6.050 1.00 93.81 85 GLU A N 1
ATOM 702 C CA . GLU A 1 85 ? 12.400 -17.071 5.614 1.00 93.81 85 GLU A CA 1
ATOM 703 C C . GLU A 1 85 ? 11.158 -17.935 5.331 1.00 93.81 85 GLU A C 1
ATOM 705 O O . GLU A 1 85 ? 11.273 -19.052 4.822 1.00 93.81 85 GLU A O 1
ATOM 710 N N . TYR A 1 86 ? 9.955 -17.476 5.699 1.00 93.25 86 TYR A N 1
ATOM 711 C CA . TYR A 1 86 ? 8.750 -18.282 5.526 1.00 93.25 86 TYR A CA 1
ATOM 712 C C . TYR A 1 86 ? 8.375 -18.425 4.050 1.00 93.25 86 TYR A C 1
ATOM 714 O O . TYR A 1 86 ? 8.297 -17.467 3.282 1.00 93.25 86 TYR A O 1
ATOM 722 N N . THR A 1 87 ? 8.040 -19.653 3.668 1.00 94.56 87 THR A N 1
ATOM 723 C CA . THR A 1 87 ? 7.421 -19.950 2.375 1.00 94.56 87 THR A CA 1
ATOM 724 C C . THR A 1 87 ? 6.006 -19.374 2.306 1.00 94.56 87 THR A C 1
ATOM 726 O O . THR A 1 87 ? 5.337 -19.188 3.324 1.00 94.56 87 THR A O 1
ATOM 729 N N . ARG A 1 88 ? 5.481 -19.170 1.092 1.00 89.94 88 ARG A N 1
ATOM 730 C CA . ARG A 1 88 ? 4.113 -18.652 0.891 1.00 89.94 88 ARG A CA 1
ATOM 731 C C . ARG A 1 88 ? 3.039 -19.460 1.629 1.00 89.94 88 ARG A C 1
ATOM 733 O O . ARG A 1 88 ? 2.138 -18.875 2.215 1.00 89.94 88 ARG A O 1
ATOM 740 N N . ALA A 1 89 ? 3.153 -20.788 1.648 1.00 93.75 89 ALA A N 1
ATOM 741 C CA . ALA A 1 89 ? 2.203 -21.650 2.352 1.00 93.75 89 ALA A CA 1
ATOM 742 C C . ALA A 1 89 ? 2.297 -21.514 3.884 1.00 93.75 89 ALA A C 1
ATOM 744 O O . ALA A 1 89 ? 1.292 -21.637 4.581 1.00 93.75 89 ALA A O 1
ATOM 745 N N . GLN A 1 90 ? 3.497 -21.264 4.418 1.00 95.25 90 GLN A N 1
ATOM 746 C CA . GLN A 1 90 ? 3.685 -20.975 5.842 1.00 95.25 90 GLN A CA 1
ATOM 747 C C . GLN A 1 90 ? 3.122 -19.602 6.207 1.00 95.25 90 GLN A C 1
ATOM 749 O O . GLN A 1 90 ? 2.458 -19.493 7.235 1.00 95.25 90 GLN A O 1
ATOM 754 N N . ILE A 1 91 ? 3.327 -18.596 5.348 1.00 95.00 91 ILE A N 1
ATOM 755 C CA . ILE A 1 91 ? 2.749 -17.256 5.514 1.00 95.00 91 ILE A CA 1
ATOM 756 C C . ILE A 1 91 ? 1.225 -17.345 5.585 1.00 95.00 91 ILE A C 1
ATOM 758 O O . ILE A 1 91 ? 0.642 -16.822 6.528 1.00 95.00 91 ILE A O 1
ATOM 762 N N . GLU A 1 92 ? 0.592 -18.048 4.642 1.00 93.62 92 GLU A N 1
ATOM 763 C CA . GLU A 1 92 ? -0.868 -18.186 4.612 1.00 93.62 92 GLU A CA 1
ATOM 764 C C . GLU A 1 92 ? -1.398 -18.813 5.903 1.00 93.62 92 GLU A C 1
ATOM 766 O O . GLU A 1 92 ? -2.288 -18.260 6.547 1.00 93.62 92 GLU A O 1
ATOM 771 N N . ARG A 1 93 ? -0.785 -19.923 6.332 1.00 94.69 93 ARG A N 1
ATOM 772 C CA . ARG A 1 93 ? -1.181 -20.627 7.554 1.00 94.69 93 ARG A CA 1
ATOM 773 C C . ARG A 1 93 ? -1.051 -19.741 8.792 1.00 94.69 93 ARG A C 1
ATOM 775 O O . ARG A 1 93 ? -2.001 -19.644 9.554 1.00 94.69 93 ARG A O 1
ATOM 782 N N . ALA A 1 94 ? 0.099 -19.098 8.978 1.00 93.56 94 ALA A N 1
ATOM 783 C CA . ALA A 1 94 ? 0.346 -18.261 10.150 1.00 93.56 94 ALA A CA 1
ATOM 784 C C . ALA A 1 94 ? -0.466 -16.954 10.126 1.00 93.56 94 ALA A C 1
ATOM 786 O O . ALA A 1 94 ? -0.758 -16.392 11.177 1.00 93.56 94 ALA A O 1
ATOM 787 N N . SER A 1 95 ? -0.850 -16.462 8.942 1.00 93.94 95 SER A N 1
ATOM 788 C CA . SER A 1 95 ? -1.651 -15.239 8.827 1.00 93.94 95 SER A CA 1
ATOM 789 C C . SER A 1 95 ? -3.072 -15.408 9.360 1.00 93.94 95 SER A C 1
ATOM 791 O O . SER A 1 95 ? -3.622 -14.445 9.886 1.00 93.94 95 SER A O 1
ATOM 793 N N . GLY A 1 96 ? -3.627 -16.627 9.311 1.00 92.12 96 GLY A N 1
ATOM 794 C CA . GLY A 1 96 ? -4.949 -16.934 9.865 1.00 92.12 96 GLY A CA 1
ATOM 795 C C . GLY A 1 96 ? -5.043 -16.760 11.385 1.00 92.12 96 GLY A C 1
ATOM 796 O O . GLY A 1 96 ? -6.132 -16.532 11.904 1.00 92.12 96 GLY A O 1
ATOM 797 N N . ASP A 1 97 ? -3.908 -16.800 12.089 1.00 91.81 97 ASP A N 1
ATOM 798 C CA . ASP A 1 97 ? -3.845 -16.607 13.541 1.00 91.81 97 ASP A CA 1
ATOM 799 C C . ASP A 1 97 ? -3.700 -15.122 13.937 1.00 91.81 97 ASP A C 1
ATOM 801 O O . ASP A 1 97 ? -3.814 -14.770 15.115 1.00 91.81 97 ASP A O 1
ATOM 805 N N . ILE A 1 98 ? -3.451 -14.221 12.975 1.00 92.19 98 ILE A N 1
ATOM 806 C CA . ILE A 1 98 ? -3.278 -12.791 13.248 1.00 92.19 98 ILE A CA 1
ATOM 807 C C . ILE A 1 98 ? -4.627 -12.078 13.243 1.00 92.19 98 ILE A C 1
ATOM 809 O O . ILE A 1 98 ? -5.269 -11.904 12.211 1.00 92.19 98 ILE A O 1
ATOM 813 N N . VAL A 1 99 ? -4.991 -11.527 14.399 1.00 91.94 99 VAL A N 1
ATOM 814 C CA . VAL A 1 99 ? -6.115 -10.593 14.524 1.00 91.94 99 VAL A CA 1
ATOM 815 C C . VAL A 1 99 ? -5.591 -9.161 14.473 1.00 91.94 99 VAL A C 1
ATOM 817 O O . VAL A 1 99 ? -4.808 -8.758 15.333 1.00 91.94 99 VAL A O 1
ATOM 820 N N . VAL A 1 100 ? -6.044 -8.366 13.498 1.00 90.44 100 VAL A N 1
ATOM 821 C CA . VAL A 1 100 ? -5.666 -6.950 13.364 1.00 90.44 100 VAL A CA 1
ATOM 822 C C . VAL A 1 100 ? -6.294 -6.135 14.511 1.00 90.44 100 VAL A C 1
ATOM 824 O O . VAL A 1 100 ? -7.509 -5.944 14.555 1.00 90.44 100 VAL A O 1
ATOM 827 N N . PRO A 1 101 ? -5.504 -5.584 15.453 1.00 91.88 101 PRO A N 1
ATOM 828 C CA . PRO A 1 101 ? -6.023 -4.951 16.670 1.00 91.88 101 PRO A CA 1
ATOM 829 C C . PRO A 1 101 ? -6.432 -3.481 16.445 1.00 91.88 101 PRO A C 1
ATOM 831 O O . PRO A 1 101 ? -6.301 -2.623 17.325 1.00 91.88 101 PRO A O 1
ATOM 834 N N . CYS A 1 102 ? -6.915 -3.136 15.252 1.00 91.12 102 CYS A N 1
ATOM 835 C CA . CYS A 1 102 ? -7.420 -1.805 14.939 1.00 91.12 102 CYS A CA 1
ATOM 836 C C . CYS A 1 102 ? -8.642 -1.893 14.022 1.00 91.12 102 CYS A C 1
ATOM 838 O O . CYS A 1 102 ? -8.694 -2.699 13.113 1.00 91.12 102 CYS A O 1
ATOM 840 N N . ARG A 1 103 ? -9.643 -1.037 14.259 1.00 93.94 103 ARG A N 1
ATOM 841 C CA . ARG A 1 103 ? -10.858 -0.966 13.420 1.00 93.94 103 ARG A CA 1
ATOM 842 C C . ARG A 1 103 ? -10.802 0.140 12.376 1.00 93.94 103 ARG A C 1
ATOM 844 O O . ARG A 1 103 ? -11.707 0.280 11.556 1.00 93.94 103 ARG A O 1
ATOM 851 N N . SER A 1 104 ? -9.793 0.998 12.473 1.00 95.44 104 SER A N 1
ATOM 852 C CA . SER A 1 104 ? -9.680 2.194 11.657 1.00 95.44 104 SER A CA 1
ATOM 853 C C . SER A 1 104 ? -8.240 2.633 11.500 1.00 95.44 104 SER A C 1
ATOM 855 O O . SER A 1 104 ? -7.459 2.532 12.450 1.00 95.44 104 SER A O 1
ATOM 857 N N . ILE A 1 105 ? -7.931 3.197 10.338 1.00 95.94 105 ILE A N 1
ATOM 858 C CA . ILE A 1 105 ? -6.570 3.505 9.923 1.00 95.94 105 ILE A CA 1
ATOM 859 C C . ILE A 1 105 ? -6.514 4.920 9.317 1.00 95.94 105 ILE A C 1
ATOM 861 O O . ILE A 1 105 ? -7.472 5.349 8.662 1.00 95.94 105 ILE A O 1
ATOM 865 N N . PRO A 1 106 ? -5.433 5.683 9.554 1.00 97.25 106 PRO A N 1
ATOM 866 C CA . PRO A 1 106 ? -5.155 6.917 8.829 1.00 97.25 106 PRO A CA 1
ATOM 867 C C . PRO A 1 106 ? -4.806 6.657 7.357 1.00 97.25 106 PRO A C 1
ATOM 869 O O . PRO A 1 106 ? -3.880 5.907 7.061 1.00 97.25 106 PRO A O 1
ATOM 872 N N . VAL A 1 107 ? -5.504 7.329 6.441 1.00 97.31 107 VAL A N 1
ATOM 873 C CA . VAL A 1 107 ? -5.359 7.150 4.988 1.00 97.31 107 VAL A CA 1
ATOM 874 C C . VAL A 1 107 ? -4.860 8.424 4.314 1.00 97.31 107 VAL A C 1
ATOM 876 O O . VAL A 1 107 ? -5.273 9.541 4.642 1.00 97.31 107 VAL A O 1
ATOM 879 N N . TYR A 1 108 ? -3.995 8.231 3.331 1.00 97.00 108 TYR A N 1
ATOM 880 C CA . TYR A 1 108 ? -3.407 9.219 2.447 1.00 97.00 108 TYR A CA 1
ATOM 881 C C . TYR A 1 108 ? -3.936 8.964 1.037 1.00 97.00 108 TYR A C 1
ATOM 883 O O . TYR A 1 108 ? -4.010 7.828 0.587 1.00 97.00 108 TYR A O 1
ATOM 891 N N . HIS A 1 109 ? -4.312 10.027 0.333 1.00 96.06 109 HIS A N 1
ATOM 892 C CA . HIS A 1 109 ? -4.860 9.918 -1.029 1.00 96.06 109 HIS A CA 1
ATOM 893 C C . HIS A 1 109 ? -3.829 10.195 -2.119 1.00 96.06 109 HIS A C 1
ATOM 895 O O . HIS A 1 109 ? -4.150 10.141 -3.300 1.00 96.06 109 HIS A O 1
ATOM 901 N N . LYS A 1 110 ? -2.598 10.532 -1.727 1.00 94.38 110 LYS A N 1
ATOM 902 C CA . LYS A 1 110 ? -1.535 10.938 -2.639 1.00 94.38 110 LYS A CA 1
ATOM 903 C C . LYS A 1 110 ? -0.168 10.622 -2.052 1.00 94.38 110 LYS A C 1
ATOM 905 O O . LYS A 1 110 ? 0.117 11.021 -0.921 1.00 94.38 110 LYS A O 1
ATOM 910 N N . ALA A 1 111 ? 0.677 9.989 -2.851 1.00 92.88 111 ALA A N 1
ATOM 911 C CA . ALA A 1 111 ? 2.102 9.838 -2.599 1.00 92.88 111 ALA A CA 1
ATOM 912 C C . ALA A 1 111 ? 2.890 10.447 -3.755 1.00 92.88 111 ALA A C 1
ATOM 914 O O . ALA A 1 111 ? 2.464 10.372 -4.906 1.00 92.88 111 ALA A O 1
ATOM 915 N N . LYS A 1 112 ? 4.034 11.063 -3.453 1.00 91.12 112 LYS A N 1
ATOM 916 C CA . LYS A 1 112 ? 5.009 11.459 -4.468 1.00 91.12 112 LYS A CA 1
ATOM 917 C C . LYS A 1 112 ? 6.291 10.685 -4.246 1.00 91.12 112 LYS A C 1
ATOM 919 O O . LYS A 1 112 ? 6.769 10.652 -3.117 1.00 91.12 112 LYS A O 1
ATOM 924 N N . PHE A 1 113 ? 6.878 10.121 -5.285 1.00 85.81 113 PHE A N 1
ATOM 925 C CA . PHE A 1 113 ? 8.150 9.418 -5.174 1.00 85.81 113 PHE A CA 1
ATOM 926 C C . PHE A 1 113 ? 9.074 9.767 -6.330 1.00 85.81 113 PHE A C 1
ATOM 928 O O . PHE A 1 113 ? 8.651 10.234 -7.383 1.00 85.81 113 PHE A O 1
ATOM 935 N N . TRP A 1 114 ? 10.363 9.578 -6.089 1.00 81.06 114 TRP A N 1
ATOM 936 C CA . TRP A 1 114 ? 11.410 9.864 -7.049 1.00 81.06 114 TRP A CA 1
ATOM 937 C C . TRP A 1 114 ? 12.061 8.549 -7.494 1.00 81.06 114 TRP A C 1
ATOM 939 O O . TRP A 1 114 ? 12.785 7.894 -6.732 1.00 81.06 114 TRP A O 1
ATOM 949 N N . LEU A 1 115 ? 11.778 8.142 -8.736 1.00 72.50 115 LEU A N 1
ATOM 950 C CA . LEU A 1 115 ? 12.303 6.907 -9.335 1.00 72.50 115 LEU A CA 1
ATOM 951 C C . LEU A 1 115 ? 13.691 7.067 -9.969 1.00 72.50 115 LEU A C 1
ATOM 953 O O . LEU A 1 115 ? 14.275 6.064 -10.363 1.00 72.50 115 LEU A O 1
ATOM 957 N N . GLY A 1 116 ? 14.224 8.289 -10.052 1.00 60.72 116 GLY A N 1
ATOM 958 C CA . GLY A 1 116 ? 15.375 8.612 -10.897 1.00 60.72 116 GLY A CA 1
ATOM 959 C C . GLY A 1 116 ? 16.589 7.682 -10.752 1.00 60.72 116 GLY A C 1
ATOM 960 O O . GLY A 1 116 ? 16.990 7.285 -9.650 1.00 60.72 116 GLY A O 1
ATOM 961 N N . ASP A 1 117 ? 17.153 7.352 -11.915 1.00 55.25 117 ASP A N 1
ATOM 962 C CA . ASP A 1 117 ? 18.376 6.578 -12.125 1.00 55.25 117 ASP A CA 1
ATOM 963 C C . ASP A 1 117 ? 19.509 7.536 -12.529 1.00 55.25 117 ASP A C 1
ATOM 965 O O . ASP A 1 117 ? 19.365 8.281 -13.499 1.00 55.25 117 ASP A O 1
ATOM 969 N N . GLN A 1 118 ? 20.634 7.490 -11.806 1.00 44.31 118 GLN A N 1
ATOM 970 C CA . GLN A 1 118 ? 21.835 8.285 -12.086 1.00 44.31 118 GLN A CA 1
ATOM 971 C C . GLN A 1 118 ? 22.475 7.962 -13.443 1.00 44.31 118 GLN A C 1
ATOM 973 O O . GLN A 1 118 ? 23.129 8.829 -14.019 1.00 44.31 118 GLN A O 1
ATOM 978 N N . GLN A 1 119 ? 22.319 6.741 -13.964 1.00 46.84 119 GLN A N 1
ATOM 979 C CA . GLN A 1 119 ? 23.074 6.277 -15.134 1.00 46.84 119 GLN A CA 1
ATOM 980 C C . GLN A 1 119 ? 22.342 6.462 -16.463 1.00 46.84 119 GLN A C 1
ATOM 982 O O . GLN A 1 119 ? 22.999 6.619 -17.491 1.00 46.84 119 GLN A O 1
ATOM 987 N N . ASN A 1 120 ? 21.009 6.526 -16.453 1.00 50.75 120 ASN A N 1
ATOM 988 C CA . ASN A 1 120 ? 20.206 6.654 -17.671 1.00 50.75 120 ASN A CA 1
ATOM 989 C C . ASN A 1 120 ? 19.212 7.822 -17.639 1.00 50.75 120 ASN A C 1
ATOM 991 O O . ASN A 1 120 ? 18.156 7.770 -18.278 1.00 50.75 120 ASN A O 1
ATOM 995 N N . HIS A 1 121 ? 19.546 8.886 -16.902 1.00 46.41 121 HIS A N 1
ATOM 996 C CA . HIS A 1 121 ? 18.748 10.106 -16.821 1.00 46.41 121 HIS A CA 1
ATOM 997 C C . HIS A 1 121 ? 18.220 10.541 -18.199 1.00 46.41 121 HIS A C 1
ATOM 999 O O . HIS A 1 121 ? 18.975 10.914 -19.101 1.00 46.41 121 HIS A O 1
ATOM 1005 N N . ARG A 1 122 ? 16.886 10.602 -18.332 1.00 46.09 122 ARG A N 1
ATOM 1006 C CA . ARG A 1 122 ? 16.262 11.543 -19.267 1.00 46.09 122 ARG A CA 1
ATOM 1007 C C . ARG A 1 122 ? 16.769 12.922 -18.847 1.00 46.09 122 ARG A C 1
ATOM 1009 O O . ARG A 1 122 ? 16.459 13.360 -17.744 1.00 46.09 122 ARG A O 1
ATOM 1016 N N . LEU A 1 123 ? 17.582 13.539 -19.701 1.00 40.06 123 LEU A N 1
ATOM 1017 C CA . LEU A 1 123 ? 18.447 14.714 -19.488 1.00 40.06 123 LEU A CA 1
ATOM 1018 C C . LEU A 1 123 ? 17.782 16.010 -18.962 1.00 40.06 123 LEU A C 1
ATOM 1020 O O . LEU A 1 123 ? 18.335 17.089 -19.145 1.00 40.06 123 LEU A O 1
ATOM 1024 N N . SER A 1 124 ? 16.605 15.966 -18.337 1.00 41.16 124 SER A N 1
ATOM 1025 C CA . SER A 1 124 ? 15.910 17.174 -17.890 1.00 41.16 124 SER A CA 1
ATOM 1026 C C . SER A 1 124 ? 14.755 16.949 -16.907 1.00 41.16 124 SER A C 1
ATOM 1028 O O . SER A 1 124 ? 13.815 17.740 -16.939 1.00 41.16 124 SER A O 1
ATOM 1030 N N . SER A 1 125 ? 14.735 15.891 -16.090 1.00 48.19 125 SER A N 1
ATOM 1031 C CA . SER A 1 125 ? 13.604 15.721 -15.168 1.00 48.19 125 SER A CA 1
ATOM 1032 C C . SER A 1 125 ? 14.024 15.320 -13.762 1.00 48.19 125 SER A C 1
ATOM 1034 O O . SER A 1 125 ? 14.187 14.142 -13.453 1.00 48.19 125 SER A O 1
ATOM 1036 N N . ASN A 1 126 ? 14.093 16.316 -12.878 1.00 54.25 126 ASN A N 1
ATOM 1037 C CA . ASN A 1 126 ? 13.827 16.157 -11.446 1.00 54.25 126 ASN A CA 1
ATOM 1038 C C . ASN A 1 126 ? 12.332 15.822 -11.221 1.00 54.25 126 ASN A C 1
ATOM 1040 O O . ASN A 1 126 ? 11.662 16.423 -10.377 1.00 54.25 126 ASN A O 1
ATOM 1044 N N . GLU A 1 127 ? 11.774 14.901 -12.019 1.00 68.00 127 GLU A N 1
ATOM 1045 C CA . GLU A 1 127 ? 10.359 14.552 -11.952 1.00 68.00 127 GLU A CA 1
ATOM 1046 C C . GLU A 1 127 ? 10.105 13.728 -10.708 1.00 68.00 127 GLU A C 1
ATOM 1048 O O . GLU A 1 127 ? 10.721 12.694 -10.455 1.00 68.00 127 GLU A O 1
ATOM 1053 N N . TRP A 1 128 ? 9.171 14.232 -9.923 1.00 78.12 128 TRP A N 1
ATOM 1054 C CA . TRP A 1 128 ? 8.498 13.448 -8.921 1.00 78.12 128 TRP A CA 1
ATOM 1055 C C . TRP A 1 128 ? 7.303 12.798 -9.587 1.00 78.12 128 TRP A C 1
ATOM 1057 O O . TRP A 1 128 ? 6.396 13.504 -10.034 1.00 78.12 128 TRP A O 1
ATOM 1067 N N . ASP A 1 129 ? 7.283 11.475 -9.587 1.00 84.12 129 ASP A N 1
ATOM 1068 C CA . ASP A 1 129 ? 6.094 10.727 -9.944 1.00 84.12 129 ASP A CA 1
ATOM 1069 C C . ASP A 1 129 ? 5.086 10.821 -8.801 1.00 84.12 129 ASP A C 1
ATOM 1071 O O . ASP A 1 129 ? 5.433 10.981 -7.623 1.00 84.12 129 ASP A O 1
ATOM 1075 N N . VAL A 1 130 ? 3.808 10.784 -9.158 1.00 90.12 130 VAL A N 1
ATOM 1076 C CA . VAL A 1 130 ? 2.703 10.931 -8.219 1.00 90.12 130 VAL A CA 1
ATOM 1077 C C . VAL A 1 130 ? 1.744 9.777 -8.415 1.00 90.12 130 VAL A C 1
ATOM 1079 O O . VAL A 1 130 ? 1.389 9.468 -9.544 1.00 90.12 130 VAL A O 1
ATOM 1082 N N . VAL A 1 131 ? 1.305 9.194 -7.305 1.00 92.62 131 VAL A N 1
ATOM 1083 C CA . VAL A 1 131 ? 0.272 8.161 -7.276 1.00 92.62 131 VAL A CA 1
ATOM 1084 C C . VAL A 1 131 ? -0.875 8.619 -6.393 1.00 92.62 131 VAL A C 1
ATOM 1086 O O . VAL A 1 131 ? -0.658 9.090 -5.270 1.00 92.62 131 VAL A O 1
ATOM 1089 N N . HIS A 1 132 ? -2.088 8.466 -6.908 1.00 95.50 132 HIS A N 1
ATOM 1090 C CA . HIS A 1 132 ? -3.346 8.775 -6.252 1.00 95.50 132 HIS A CA 1
ATOM 1091 C C . HIS A 1 132 ? -4.090 7.496 -5.863 1.00 95.50 132 HIS A C 1
ATOM 1093 O O . HIS A 1 132 ? -4.056 6.482 -6.558 1.00 95.50 132 HIS A O 1
ATOM 1099 N N . ALA A 1 133 ? -4.749 7.567 -4.710 1.00 95.38 133 ALA A N 1
ATOM 1100 C CA . ALA A 1 133 ? -5.585 6.506 -4.160 1.00 95.38 133 ALA A CA 1
ATOM 1101 C C . ALA A 1 133 ? -6.790 7.147 -3.459 1.00 95.38 133 ALA A C 1
ATOM 1103 O O . ALA A 1 133 ? -6.889 7.173 -2.229 1.00 95.38 133 ALA A O 1
ATOM 1104 N N . THR A 1 134 ? -7.652 7.781 -4.250 1.00 95.38 134 THR A N 1
ATOM 1105 C CA . THR A 1 134 ? -8.789 8.580 -3.790 1.00 95.38 134 THR A CA 1
ATOM 1106 C C . THR A 1 134 ? -10.093 7.857 -4.125 1.00 95.38 134 THR A C 1
ATOM 1108 O O . THR A 1 134 ? -10.353 7.611 -5.298 1.00 95.38 134 THR A O 1
ATOM 1111 N N . PRO A 1 135 ? -10.961 7.555 -3.148 1.00 95.44 135 PRO A N 1
ATOM 1112 C CA . PRO A 1 135 ? -12.253 6.943 -3.428 1.00 95.44 135 PRO A CA 1
ATOM 1113 C C . PRO A 1 135 ? -13.209 7.957 -4.057 1.00 95.44 135 PRO A C 1
ATOM 1115 O O . PRO A 1 135 ? -13.024 9.174 -3.927 1.00 95.44 135 PRO A O 1
ATOM 1118 N N . SER A 1 136 ? -14.274 7.457 -4.684 1.00 93.56 136 SER A N 1
ATOM 1119 C CA . SER A 1 136 ? -15.352 8.316 -5.173 1.00 93.56 136 SER A CA 1
ATOM 1120 C C . SER A 1 136 ? -15.952 9.127 -4.028 1.00 93.56 136 SER A C 1
ATOM 1122 O O . SER A 1 136 ? -16.096 8.636 -2.903 1.00 93.56 136 SER A O 1
ATOM 1124 N N . ARG A 1 137 ? -16.323 10.377 -4.295 1.00 91.38 137 ARG A N 1
ATOM 1125 C CA . ARG A 1 137 ? -16.889 11.269 -3.277 1.00 91.38 137 ARG A CA 1
ATOM 1126 C C . ARG A 1 137 ? -17.968 12.162 -3.853 1.00 91.38 137 ARG A C 1
ATOM 1128 O O . ARG A 1 137 ? -17.966 12.465 -5.037 1.00 91.38 137 ARG A O 1
ATOM 1135 N N . LEU A 1 138 ? -18.840 12.659 -2.987 1.00 92.50 138 LEU A N 1
ATOM 1136 C CA . LEU A 1 138 ? -19.775 13.713 -3.356 1.00 92.50 138 LEU A CA 1
ATOM 1137 C C . LEU A 1 138 ? -19.095 15.083 -3.237 1.00 92.50 138 LEU A C 1
ATOM 1139 O O . LEU A 1 138 ? -18.421 15.382 -2.247 1.00 92.50 138 LEU A O 1
ATOM 1143 N N . ASP A 1 139 ? -19.259 15.907 -4.265 1.00 90.06 139 ASP A N 1
ATOM 1144 C CA . ASP A 1 139 ? -18.913 17.327 -4.240 1.00 90.06 139 ASP A CA 1
ATOM 1145 C C . ASP A 1 139 ? -19.906 18.109 -3.357 1.00 90.06 139 ASP A C 1
ATOM 1147 O O . ASP A 1 139 ? -20.994 17.633 -3.037 1.00 90.06 139 ASP A O 1
ATOM 1151 N N . ILE A 1 140 ? -19.570 19.354 -3.014 1.00 90.31 140 ILE A N 1
ATOM 1152 C CA . ILE A 1 140 ? -20.402 20.286 -2.234 1.00 90.31 140 ILE A CA 1
ATOM 1153 C C . ILE A 1 140 ? -21.789 20.467 -2.879 1.00 90.31 140 ILE A C 1
ATOM 1155 O O . ILE A 1 140 ? -22.777 20.716 -2.198 1.00 90.31 140 ILE A O 1
ATOM 1159 N N . ARG A 1 141 ? -21.874 20.303 -4.204 1.00 92.88 141 ARG A N 1
ATOM 1160 C CA . ARG A 1 141 ? -23.115 20.385 -4.990 1.00 92.88 141 ARG A CA 1
ATOM 1161 C C . ARG A 1 141 ? -23.887 19.058 -5.084 1.00 92.88 141 ARG A C 1
ATOM 1163 O O . ARG A 1 141 ? -24.780 18.952 -5.914 1.00 92.88 141 ARG A O 1
ATOM 1170 N N . GLY A 1 142 ? -23.506 18.033 -4.320 1.00 89.81 142 GLY A N 1
ATOM 1171 C CA . GLY A 1 142 ? -24.156 16.716 -4.320 1.00 89.81 142 GLY A CA 1
ATOM 1172 C C . GLY A 1 142 ? -23.883 15.856 -5.559 1.00 89.81 142 GLY A C 1
ATOM 1173 O O . GLY A 1 142 ? -24.539 14.840 -5.752 1.00 89.81 142 GLY A O 1
ATOM 1174 N N . ARG A 1 143 ? -22.926 16.244 -6.410 1.00 92.00 143 ARG A N 1
ATOM 1175 C CA . ARG A 1 143 ? -22.539 15.473 -7.603 1.00 92.00 143 ARG A CA 1
ATOM 1176 C C . ARG A 1 143 ? -21.504 14.417 -7.238 1.00 92.00 143 ARG A C 1
ATOM 1178 O O . ARG A 1 143 ? -20.568 14.735 -6.504 1.00 92.00 143 ARG A O 1
ATOM 1185 N N . THR A 1 144 ? -21.629 13.216 -7.792 1.00 92.50 144 THR A N 1
ATOM 1186 C CA . THR A 1 144 ? -20.603 12.174 -7.672 1.00 92.50 144 THR A CA 1
ATOM 1187 C C . THR A 1 144 ? -19.364 12.568 -8.467 1.00 92.50 144 THR A C 1
ATOM 1189 O O . THR A 1 144 ? -19.448 12.904 -9.646 1.00 92.50 144 THR A O 1
ATOM 1192 N N . VAL A 1 145 ? -18.223 12.573 -7.787 1.00 92.31 145 VAL A N 1
ATOM 1193 C CA . VAL A 1 145 ? -16.885 12.664 -8.363 1.00 92.31 145 VAL A CA 1
ATOM 1194 C C . VAL A 1 145 ? -16.297 11.267 -8.293 1.00 92.31 145 VAL A C 1
ATOM 1196 O O . VAL A 1 145 ? -16.219 10.691 -7.202 1.00 92.31 145 VAL A O 1
ATOM 1199 N N . ASP A 1 146 ? -15.908 10.740 -9.447 1.00 92.00 146 ASP A N 1
ATOM 1200 C CA . ASP A 1 146 ? -15.342 9.401 -9.552 1.00 92.00 146 ASP A CA 1
ATOM 1201 C C . ASP A 1 146 ? -14.048 9.277 -8.742 1.00 92.00 146 ASP A C 1
ATOM 1203 O O . ASP A 1 146 ? -13.328 10.254 -8.509 1.00 92.00 146 ASP A O 1
ATOM 1207 N N . GLY A 1 147 ? -13.788 8.060 -8.265 1.00 91.88 147 GLY A N 1
ATOM 1208 C CA . GLY A 1 147 ? -12.542 7.740 -7.581 1.00 91.88 147 GLY A CA 1
ATOM 1209 C C . GLY A 1 147 ? -11.361 7.749 -8.549 1.00 91.88 147 GLY A C 1
ATOM 1210 O O . GLY A 1 147 ? -11.504 7.443 -9.729 1.00 91.88 147 GLY A O 1
ATOM 1211 N N . GLU A 1 148 ? -10.185 8.071 -8.027 1.00 94.94 148 GLU A N 1
ATOM 1212 C CA . GLU A 1 148 ? -8.920 8.099 -8.753 1.00 94.94 148 GLU A CA 1
ATOM 1213 C C . GLU A 1 148 ? -7.956 7.113 -8.085 1.00 94.94 148 GLU A C 1
ATOM 1215 O O . GLU A 1 148 ? -7.448 7.373 -6.990 1.00 94.94 148 GLU A O 1
ATOM 1220 N N . PHE A 1 149 ? -7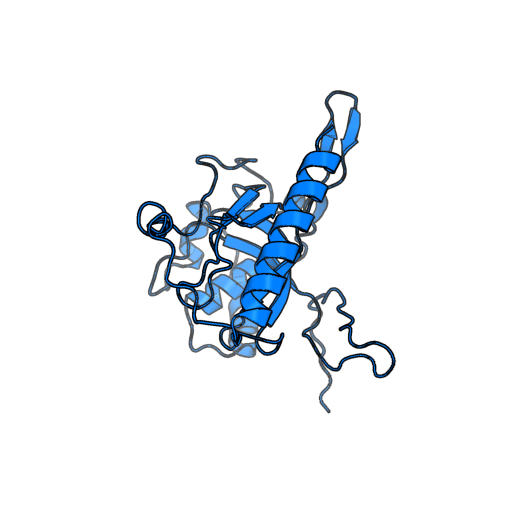.735 5.969 -8.732 1.00 95.50 149 PHE A N 1
ATOM 1221 C CA . PHE A 1 149 ? -6.816 4.927 -8.276 1.00 95.50 149 PHE A CA 1
ATOM 1222 C C . PHE A 1 149 ? -5.776 4.662 -9.357 1.00 95.50 149 PHE A C 1
ATOM 1224 O O . PHE A 1 149 ? -6.075 4.073 -10.400 1.00 95.50 149 PHE A O 1
ATOM 1231 N N . ASP A 1 150 ? -4.550 5.103 -9.102 1.00 93.94 150 ASP A N 1
ATOM 1232 C CA . ASP A 1 150 ? -3.484 5.012 -10.086 1.00 93.94 150 ASP A CA 1
ATOM 1233 C C . ASP A 1 150 ? -2.937 3.585 -10.177 1.00 93.94 150 ASP A C 1
ATOM 1235 O O . ASP A 1 150 ? -2.809 2.849 -9.192 1.00 93.94 150 ASP A O 1
ATOM 1239 N N . THR A 1 151 ? -2.600 3.198 -11.403 1.00 92.88 151 THR A N 1
ATOM 1240 C CA . THR A 1 151 ? -1.964 1.916 -11.702 1.00 92.88 151 THR A CA 1
ATOM 1241 C C . THR A 1 151 ? -0.457 2.110 -11.773 1.00 92.88 151 THR A C 1
ATOM 1243 O O . THR A 1 151 ? 0.032 3.020 -12.440 1.00 92.88 151 THR A O 1
ATOM 1246 N N . VAL A 1 152 ? 0.280 1.252 -11.078 1.00 87.81 152 VAL A N 1
ATOM 1247 C CA . VAL A 1 152 ? 1.731 1.315 -10.924 1.00 87.81 152 VAL A CA 1
ATOM 1248 C C . VAL A 1 152 ? 2.382 0.031 -11.416 1.00 87.81 152 VAL A C 1
ATOM 1250 O O . VAL A 1 152 ? 1.781 -1.043 -11.400 1.00 87.81 152 VAL A O 1
ATOM 1253 N N . ILE A 1 153 ? 3.640 0.147 -11.830 1.00 87.12 153 ILE A N 1
ATOM 1254 C CA . ILE A 1 153 ? 4.509 -0.992 -12.114 1.00 87.12 153 ILE A CA 1
ATOM 1255 C C . ILE A 1 153 ? 5.435 -1.160 -10.909 1.00 87.12 153 ILE A C 1
ATOM 1257 O O . ILE A 1 153 ? 6.154 -0.233 -10.539 1.00 87.12 153 ILE A O 1
ATOM 1261 N N . VAL A 1 154 ? 5.400 -2.334 -10.287 1.00 86.81 154 VAL A N 1
ATOM 1262 C CA . VAL A 1 154 ? 6.172 -2.679 -9.091 1.00 86.81 154 VAL A CA 1
ATOM 1263 C C . VAL A 1 154 ? 7.271 -3.659 -9.473 1.00 86.81 154 VAL A C 1
ATOM 1265 O O . VAL A 1 154 ? 7.032 -4.589 -10.238 1.00 86.81 154 VAL A O 1
ATOM 1268 N N . ASN A 1 155 ? 8.483 -3.437 -8.966 1.00 85.38 155 ASN A N 1
ATOM 1269 C CA . ASN A 1 155 ? 9.595 -4.371 -9.118 1.00 85.38 155 ASN A CA 1
ATOM 1270 C C . ASN A 1 155 ? 9.480 -5.469 -8.049 1.00 85.38 155 ASN A C 1
ATOM 1272 O O . ASN A 1 155 ? 9.513 -5.159 -6.860 1.00 85.38 155 ASN A O 1
ATOM 1276 N N . ASP A 1 156 ? 9.396 -6.732 -8.466 1.00 79.62 156 ASP A N 1
ATOM 1277 C CA . ASP A 1 156 ? 9.321 -7.900 -7.573 1.00 79.62 156 ASP A CA 1
ATOM 1278 C C . ASP A 1 156 ? 10.687 -8.278 -6.955 1.00 79.62 156 ASP A C 1
ATOM 1280 O O . ASP A 1 156 ? 10.805 -9.290 -6.267 1.00 79.62 156 ASP A O 1
ATOM 1284 N N . GLY A 1 157 ? 11.735 -7.497 -7.227 1.00 76.50 157 GLY A N 1
ATOM 1285 C CA . GLY A 1 157 ? 13.115 -7.709 -6.775 1.00 76.50 157 GLY A CA 1
ATOM 1286 C C . GLY A 1 157 ? 14.066 -8.167 -7.883 1.00 76.50 157 GLY A C 1
ATOM 1287 O O . GLY A 1 157 ? 15.277 -8.044 -7.732 1.00 76.50 157 GLY A O 1
ATOM 1288 N N . ASN A 1 158 ? 13.525 -8.624 -9.016 1.00 77.56 158 ASN A N 1
ATOM 1289 C CA . ASN A 1 158 ? 14.290 -9.155 -10.153 1.00 77.56 158 ASN A CA 1
ATOM 1290 C C . ASN A 1 158 ? 14.129 -8.322 -11.435 1.00 77.56 158 ASN A C 1
ATOM 1292 O O . ASN A 1 158 ? 14.534 -8.758 -12.513 1.00 77.56 158 ASN A O 1
ATOM 1296 N N . GLY A 1 159 ? 13.486 -7.155 -11.346 1.00 75.75 159 GLY A N 1
ATOM 1297 C CA . GLY A 1 159 ? 13.265 -6.264 -12.478 1.00 75.75 159 GLY A CA 1
ATOM 1298 C C . GLY A 1 159 ? 14.578 -5.756 -13.068 1.00 75.75 159 GLY A C 1
ATOM 1299 O O . GLY A 1 159 ? 15.417 -5.209 -12.351 1.00 75.75 159 GLY A O 1
ATOM 1300 N N . LEU A 1 160 ? 14.745 -5.935 -14.378 1.00 73.69 160 LEU A N 1
ATOM 1301 C CA . LEU A 1 160 ? 15.883 -5.408 -15.133 1.00 73.69 160 LEU A CA 1
ATOM 1302 C C . LEU A 1 160 ? 15.616 -3.976 -15.612 1.00 73.69 160 LEU A C 1
ATOM 1304 O O . LEU A 1 160 ? 14.478 -3.534 -15.699 1.00 73.69 160 LEU A O 1
ATOM 1308 N N . TYR A 1 161 ? 16.673 -3.266 -16.012 1.00 67.88 161 TYR A N 1
ATOM 1309 C CA . TYR A 1 161 ? 16.568 -1.897 -16.533 1.00 67.88 161 TYR A CA 1
ATOM 1310 C C . TYR A 1 161 ? 15.591 -1.753 -17.718 1.00 67.88 161 TYR A C 1
ATOM 1312 O O . TYR A 1 161 ? 14.944 -0.721 -17.888 1.00 67.88 161 TYR A O 1
ATOM 1320 N N . SER A 1 162 ? 15.489 -2.789 -18.552 1.00 70.12 162 SER A N 1
ATOM 1321 C CA . SER A 1 162 ? 14.605 -2.819 -19.712 1.00 70.12 162 SER A CA 1
ATOM 1322 C C . SER A 1 162 ? 13.765 -4.086 -19.730 1.00 70.12 162 SER A C 1
ATOM 1324 O O . SER A 1 162 ? 14.263 -5.169 -19.425 1.00 70.12 162 SER A O 1
ATOM 1326 N N . GLY A 1 163 ? 12.528 -3.957 -20.201 1.00 72.69 163 GLY A N 1
ATOM 1327 C CA . GLY A 1 163 ? 11.566 -5.051 -20.239 1.00 72.69 163 GLY A CA 1
ATOM 1328 C C . GLY A 1 163 ? 10.657 -5.055 -19.014 1.00 72.69 163 GLY A C 1
ATOM 1329 O O . GLY A 1 163 ? 10.772 -4.221 -18.123 1.00 72.69 163 GLY A O 1
ATOM 1330 N N . VAL A 1 164 ? 9.712 -5.990 -19.011 1.00 79.31 164 VAL A N 1
ATOM 1331 C CA . VAL A 1 164 ? 8.711 -6.145 -17.941 1.00 79.31 164 VAL A CA 1
ATOM 1332 C C . VAL A 1 164 ? 8.958 -7.387 -17.081 1.00 79.31 164 VAL A C 1
ATOM 1334 O O . VAL A 1 164 ? 8.240 -7.635 -16.117 1.00 79.31 164 VAL A O 1
ATOM 1337 N N . ALA A 1 165 ? 9.989 -8.169 -17.414 1.00 79.62 165 ALA A N 1
ATOM 1338 C CA . ALA A 1 165 ? 10.398 -9.324 -16.627 1.00 79.62 165 ALA A CA 1
ATOM 1339 C C . ALA A 1 165 ? 10.860 -8.872 -15.235 1.00 79.62 165 ALA A C 1
ATOM 1341 O O . ALA A 1 165 ? 11.645 -7.933 -15.115 1.00 79.62 165 ALA A O 1
ATOM 1342 N N . GLY A 1 166 ? 10.352 -9.532 -14.193 1.00 79.94 166 GLY A N 1
ATOM 1343 C CA . GLY A 1 166 ? 10.609 -9.146 -12.803 1.00 79.94 166 GLY A CA 1
ATOM 1344 C C . GLY A 1 166 ? 9.798 -7.939 -12.317 1.00 79.94 166 GLY A C 1
ATOM 1345 O O . GLY A 1 166 ? 10.029 -7.476 -11.202 1.00 79.94 166 GLY A O 1
ATOM 1346 N N . TYR A 1 167 ? 8.844 -7.451 -13.116 1.00 84.31 167 TYR A N 1
ATOM 1347 C CA . TYR A 1 167 ? 7.867 -6.448 -12.704 1.00 84.31 167 TYR A CA 1
ATOM 1348 C C . TYR A 1 167 ? 6.448 -7.020 -12.685 1.00 84.31 167 TYR A C 1
ATOM 1350 O O . TYR A 1 167 ? 6.126 -7.966 -13.405 1.00 84.31 167 TYR A O 1
ATOM 1358 N N . ARG A 1 168 ? 5.571 -6.394 -11.903 1.00 86.69 168 ARG A N 1
ATOM 1359 C CA . ARG A 1 168 ? 4.125 -6.638 -11.899 1.00 86.69 168 ARG A CA 1
ATOM 1360 C C . ARG A 1 168 ? 3.358 -5.335 -11.941 1.00 86.69 168 ARG A C 1
ATOM 1362 O O . ARG A 1 168 ? 3.834 -4.306 -11.473 1.00 86.69 168 ARG A O 1
ATOM 1369 N N . VAL A 1 169 ? 2.149 -5.389 -12.484 1.00 89.38 169 VAL A N 1
ATOM 1370 C CA . VAL A 1 169 ? 1.227 -4.255 -12.458 1.00 89.38 169 VAL A CA 1
ATOM 1371 C C . VAL A 1 169 ? 0.325 -4.379 -11.241 1.00 89.38 169 VAL A C 1
ATOM 1373 O O . VAL A 1 169 ? -0.184 -5.462 -10.948 1.00 89.38 169 VAL A O 1
ATOM 1376 N N . ALA A 1 170 ? 0.113 -3.269 -10.544 1.00 91.81 170 ALA A N 1
ATOM 1377 C CA . ALA A 1 170 ? -0.815 -3.190 -9.428 1.00 91.81 170 ALA A CA 1
ATOM 1378 C C . ALA A 1 170 ? -1.609 -1.888 -9.484 1.00 91.81 170 ALA A C 1
ATOM 1380 O O . ALA A 1 170 ? -1.086 -0.861 -9.908 1.00 91.81 170 ALA A O 1
ATOM 1381 N N . GLN A 1 171 ? 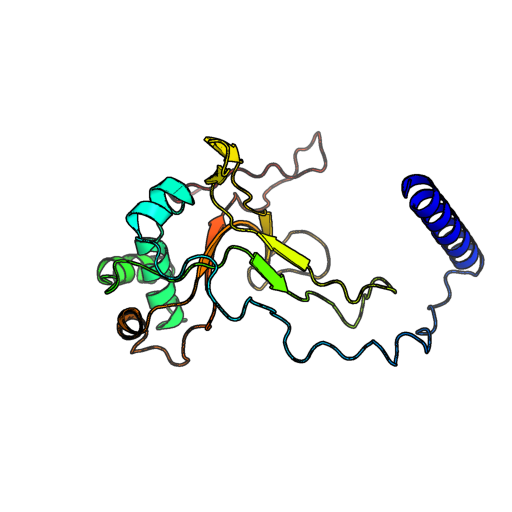-2.853 -1.899 -9.022 1.00 94.81 171 GLN A N 1
ATOM 1382 C CA . GLN A 1 171 ? -3.598 -0.673 -8.761 1.00 94.81 171 GLN A CA 1
ATOM 1383 C C . GLN A 1 171 ? -3.464 -0.308 -7.287 1.00 94.81 171 GLN A C 1
ATOM 1385 O O . GLN A 1 171 ? -3.700 -1.138 -6.408 1.00 94.81 171 GLN A O 1
ATOM 1390 N N . VAL A 1 172 ? -3.083 0.933 -6.994 1.00 95.50 172 VAL A N 1
ATOM 1391 C CA . VAL A 1 172 ? -2.963 1.397 -5.611 1.00 95.50 172 VAL A CA 1
ATOM 1392 C C . VAL A 1 172 ? -4.338 1.795 -5.103 1.00 95.50 172 VAL A C 1
ATOM 1394 O O . VAL A 1 172 ? -4.923 2.771 -5.562 1.00 95.50 172 VAL A O 1
ATOM 1397 N N . ARG A 1 173 ? -4.854 1.038 -4.135 1.00 95.94 173 ARG A N 1
ATOM 1398 C CA . ARG A 1 173 ? -6.199 1.237 -3.582 1.00 95.94 173 ARG A CA 1
ATOM 1399 C C . ARG A 1 173 ? -6.179 2.057 -2.299 1.00 95.94 173 ARG A C 1
ATOM 1401 O O . ARG A 1 173 ? -7.028 2.917 -2.108 1.00 95.94 173 ARG A O 1
ATOM 1408 N N . VAL A 1 174 ? -5.206 1.834 -1.415 1.00 96.75 174 VAL A N 1
ATOM 1409 C CA . VAL A 1 174 ? -5.106 2.567 -0.140 1.00 96.75 174 VAL A CA 1
ATOM 1410 C C . VAL A 1 174 ? -3.651 2.870 0.164 1.00 96.75 174 VAL A C 1
ATOM 1412 O O . VAL A 1 174 ? -2.819 1.976 0.108 1.00 96.75 174 VAL A O 1
ATOM 1415 N N . ILE A 1 175 ? -3.346 4.103 0.566 1.00 96.94 175 ILE A N 1
ATOM 1416 C CA . ILE A 1 175 ? -2.050 4.467 1.149 1.00 96.94 175 ILE A CA 1
ATOM 1417 C C . ILE A 1 175 ? -2.303 4.831 2.608 1.00 96.94 175 ILE A C 1
ATOM 1419 O O . ILE A 1 175 ? -3.190 5.631 2.897 1.00 96.94 175 ILE A O 1
ATOM 1423 N N . PHE A 1 176 ? -1.575 4.244 3.548 1.00 96.69 176 PHE A N 1
ATOM 1424 C CA . PHE A 1 176 ? -1.897 4.363 4.965 1.00 96.69 176 PHE A CA 1
ATOM 1425 C C . PHE A 1 176 ? -0.670 4.321 5.871 1.00 96.69 176 PHE A C 1
ATOM 1427 O O . PHE A 1 176 ? 0.439 3.991 5.456 1.00 96.69 176 PHE A O 1
ATOM 1434 N N . THR A 1 177 ? -0.877 4.683 7.132 1.00 95.94 177 THR A N 1
ATOM 1435 C CA . THR A 1 177 ? 0.093 4.472 8.210 1.00 95.94 177 THR A CA 1
ATOM 1436 C C . THR A 1 177 ? -0.541 3.591 9.272 1.00 95.94 177 THR A C 1
ATOM 1438 O O . THR A 1 177 ? -1.752 3.640 9.491 1.00 95.94 177 THR A O 1
ATOM 1441 N N . LEU A 1 178 ? 0.255 2.773 9.954 1.00 94.25 178 LEU A N 1
ATOM 1442 C CA . LEU A 1 178 ? -0.275 1.926 11.016 1.00 94.25 178 LEU A CA 1
ATOM 1443 C C . LEU A 1 178 ? -0.583 2.767 12.263 1.00 94.25 178 LEU A C 1
ATOM 1445 O O . LEU A 1 178 ? 0.279 3.523 12.722 1.00 94.25 178 LEU A O 1
ATOM 1449 N N . PRO A 1 179 ? -1.793 2.658 12.843 1.00 93.88 179 PRO A N 1
ATOM 1450 C CA . PRO A 1 179 ? -2.055 3.265 14.138 1.00 93.88 179 PRO A CA 1
ATOM 1451 C C . PRO A 1 179 ? -1.206 2.564 15.213 1.00 93.88 179 PRO A C 1
ATOM 1453 O O . PRO A 1 179 ? -0.949 1.367 15.088 1.00 93.88 179 PRO A O 1
ATOM 1456 N N . PRO A 1 180 ? -0.853 3.235 16.326 1.00 91.56 180 PRO A N 1
ATOM 1457 C CA . PRO A 1 180 ? -0.054 2.626 17.397 1.00 91.56 180 PRO A CA 1
ATOM 1458 C C . PRO A 1 180 ? -0.643 1.318 17.939 1.00 91.56 180 PRO A C 1
ATOM 1460 O O . PRO A 1 180 ? 0.087 0.414 18.324 1.00 91.56 180 PRO A O 1
ATOM 1463 N N . ARG A 1 181 ? -1.976 1.189 17.907 1.00 92.44 181 ARG A N 1
ATOM 1464 C CA . ARG A 1 181 ? -2.687 -0.034 18.303 1.00 92.44 181 ARG A CA 1
ATOM 1465 C C . ARG A 1 181 ? -2.326 -1.252 17.458 1.00 92.44 181 ARG A C 1
ATOM 1467 O O . ARG A 1 181 ? -2.411 -2.348 17.981 1.00 92.44 181 ARG A O 1
ATOM 1474 N N . ALA A 1 182 ? -1.932 -1.060 16.199 1.00 91.44 182 ALA A N 1
ATOM 1475 C CA . ALA A 1 182 ? -1.514 -2.126 15.292 1.00 91.44 182 ALA A CA 1
ATOM 1476 C C . ALA A 1 182 ? -0.042 -2.530 15.466 1.00 91.44 182 ALA A C 1
ATOM 1478 O O . ALA A 1 182 ? 0.364 -3.524 14.886 1.00 91.44 182 ALA A O 1
ATOM 1479 N N . ALA A 1 183 ? 0.755 -1.821 16.274 1.00 90.69 183 ALA A N 1
ATOM 1480 C CA . ALA A 1 183 ? 2.158 -2.172 16.506 1.00 90.69 183 ALA A CA 1
ATOM 1481 C C . ALA A 1 183 ? 2.397 -3.618 17.008 1.00 90.69 183 ALA A C 1
ATOM 1483 O O . ALA A 1 183 ? 3.373 -4.220 16.563 1.00 90.69 183 ALA A O 1
ATOM 1484 N N . PRO A 1 184 ? 1.537 -4.219 17.862 1.00 92.81 184 PRO A N 1
ATOM 1485 C CA . PRO A 1 184 ? 1.770 -5.567 18.383 1.00 92.81 184 PRO A CA 1
ATOM 1486 C C . PRO A 1 184 ? 1.862 -6.670 17.321 1.00 92.81 184 PRO A C 1
ATOM 1488 O O . PRO A 1 184 ? 2.559 -7.651 17.558 1.00 92.81 184 PRO A O 1
ATOM 1491 N N . ILE A 1 185 ? 1.236 -6.520 16.144 1.00 93.44 185 ILE A N 1
ATOM 1492 C CA . ILE A 1 185 ? 1.326 -7.544 15.080 1.00 93.44 185 ILE A CA 1
ATOM 1493 C C . ILE A 1 185 ? 2.722 -7.613 14.441 1.00 93.44 185 ILE A C 1
ATOM 1495 O O . ILE A 1 185 ? 3.022 -8.564 13.732 1.00 93.44 185 ILE A O 1
ATOM 1499 N N . PHE A 1 186 ? 3.580 -6.622 14.711 1.00 93.06 186 PHE A N 1
ATOM 1500 C CA . PHE A 1 186 ? 4.976 -6.568 14.271 1.00 93.06 186 PHE A CA 1
ATOM 1501 C C . PHE A 1 186 ? 5.965 -6.739 15.435 1.00 93.06 186 PHE A C 1
ATOM 1503 O O . PHE A 1 186 ? 7.139 -6.406 15.293 1.00 93.06 186 PHE A O 1
ATOM 1510 N N . ALA A 1 187 ? 5.520 -7.223 16.602 1.00 89.06 187 ALA A N 1
ATOM 1511 C CA . ALA A 1 187 ? 6.354 -7.283 17.807 1.00 89.06 187 ALA A CA 1
ATOM 1512 C C . ALA A 1 187 ? 7.613 -8.156 17.653 1.00 89.06 187 ALA A C 1
ATOM 1514 O O . ALA A 1 187 ? 8.616 -7.905 18.315 1.00 89.06 187 ALA A O 1
ATOM 1515 N N . THR A 1 188 ? 7.570 -9.163 16.779 1.00 91.06 188 THR A N 1
ATOM 1516 C CA . THR A 1 188 ? 8.688 -10.078 16.503 1.00 91.06 188 THR A CA 1
ATOM 1517 C C . THR A 1 188 ? 9.545 -9.641 15.312 1.00 91.06 188 THR A C 1
ATOM 1519 O O . THR A 1 188 ? 10.456 -10.365 14.923 1.00 91.06 188 THR A O 1
ATOM 1522 N N . ALA A 1 189 ? 9.257 -8.491 14.696 1.00 90.31 189 ALA A N 1
ATOM 1523 C CA . ALA A 1 189 ? 9.998 -8.024 13.533 1.00 90.31 189 ALA A CA 1
ATOM 1524 C C . ALA A 1 189 ? 11.415 -7.568 13.911 1.00 90.31 189 ALA A C 1
ATOM 1526 O O . ALA A 1 189 ? 11.607 -6.815 14.865 1.00 90.31 189 ALA A O 1
ATOM 1527 N N . ILE A 1 190 ? 12.403 -7.963 13.103 1.00 88.81 190 ILE A N 1
ATOM 1528 C CA . ILE A 1 190 ? 13.808 -7.540 13.259 1.00 88.81 190 ILE A CA 1
ATOM 1529 C C . ILE A 1 190 ? 13.938 -6.019 13.080 1.00 88.81 190 ILE A C 1
ATOM 1531 O O . ILE A 1 190 ? 14.705 -5.350 13.774 1.00 88.81 190 ILE A O 1
ATOM 1535 N N . HIS A 1 191 ? 13.162 -5.465 12.148 1.00 88.25 191 HIS A N 1
ATOM 1536 C CA . HIS A 1 191 ? 13.121 -4.041 11.849 1.00 88.25 191 HIS A CA 1
ATOM 1537 C C . HIS A 1 191 ? 11.685 -3.525 11.915 1.00 88.25 191 HIS A C 1
ATOM 1539 O O . HIS A 1 191 ? 10.760 -4.240 11.511 1.00 88.25 191 HIS A O 1
ATOM 1545 N N . PRO A 1 192 ? 11.477 -2.275 12.370 1.00 87.56 192 PRO A N 1
ATOM 1546 C CA . PRO A 1 192 ? 10.148 -1.687 12.379 1.00 87.56 192 PRO A CA 1
ATOM 1547 C C . PRO A 1 192 ? 9.573 -1.657 10.955 1.00 87.56 192 PRO A C 1
ATOM 1549 O O . PRO A 1 192 ? 10.327 -1.458 9.994 1.00 87.56 192 PRO A O 1
ATOM 1552 N N . PRO A 1 193 ? 8.251 -1.839 10.794 1.00 89.94 193 PRO A N 1
ATOM 1553 C CA . PRO A 1 193 ? 7.632 -1.734 9.484 1.00 89.94 193 PRO A CA 1
ATOM 1554 C C . PRO A 1 193 ? 7.827 -0.318 8.915 1.00 89.94 193 PRO A C 1
ATOM 1556 O O . PRO A 1 193 ? 7.920 0.655 9.678 1.00 89.94 193 PRO A O 1
ATOM 1559 N N . PRO A 1 194 ? 7.854 -0.168 7.579 1.00 90.81 194 PRO A N 1
ATOM 1560 C CA . PRO A 1 194 ? 7.860 1.135 6.935 1.00 90.81 194 PRO A CA 1
ATOM 1561 C C . PRO A 1 194 ? 6.736 2.023 7.467 1.00 90.81 194 PRO A C 1
ATOM 1563 O O . PRO A 1 194 ? 5.609 1.580 7.689 1.00 90.81 194 PRO A O 1
ATOM 1566 N N . LYS A 1 195 ? 7.039 3.311 7.644 1.00 91.25 195 LYS A N 1
ATOM 1567 C CA . LYS A 1 195 ? 6.074 4.282 8.173 1.00 91.25 195 LYS A CA 1
ATOM 1568 C C . LYS A 1 195 ? 4.807 4.354 7.321 1.00 91.25 195 LYS A C 1
ATOM 1570 O O . LYS A 1 195 ? 3.711 4.418 7.873 1.00 91.25 195 LYS A O 1
ATOM 1575 N N . PHE A 1 196 ? 4.976 4.391 6.001 1.00 93.62 196 PHE A N 1
ATOM 1576 C CA . PHE A 1 196 ? 3.894 4.434 5.026 1.00 93.62 196 PHE A CA 1
ATOM 1577 C C . PHE A 1 196 ? 3.805 3.087 4.321 1.00 93.62 196 PHE A C 1
ATOM 1579 O O . PHE A 1 196 ? 4.813 2.566 3.850 1.00 93.62 196 PHE A O 1
ATOM 1586 N N . LEU A 1 197 ? 2.592 2.558 4.240 1.00 94.88 197 LEU A N 1
ATOM 1587 C CA . LEU A 1 197 ? 2.263 1.310 3.571 1.00 94.88 197 LEU A CA 1
ATOM 1588 C C . LEU A 1 197 ? 1.205 1.578 2.505 1.00 94.88 197 LEU A C 1
ATOM 1590 O O . LEU A 1 197 ? 0.465 2.563 2.578 1.00 94.88 197 LEU A O 1
ATOM 1594 N N . ALA A 1 198 ? 1.125 0.689 1.523 1.00 95.44 198 ALA A N 1
ATOM 1595 C CA . ALA A 1 198 ? 0.082 0.722 0.516 1.00 95.44 198 ALA A CA 1
ATOM 1596 C C . ALA A 1 198 ? -0.580 -0.651 0.404 1.00 95.44 198 ALA A C 1
ATOM 1598 O O . ALA A 1 198 ? 0.102 -1.671 0.352 1.00 95.44 198 ALA A O 1
ATOM 1599 N N . TYR A 1 199 ? -1.910 -0.661 0.361 1.00 96.38 199 TYR A N 1
ATOM 1600 C CA . TYR A 1 199 ? -2.673 -1.807 -0.103 1.00 96.38 199 TYR A CA 1
ATOM 1601 C C . TYR A 1 199 ? -2.869 -1.652 -1.608 1.00 96.38 199 TYR A C 1
ATOM 1603 O O . TYR A 1 199 ? -3.368 -0.623 -2.088 1.00 96.38 199 TYR A O 1
ATOM 1611 N N . VAL A 1 200 ? -2.438 -2.673 -2.336 1.00 94.88 200 VAL A N 1
ATOM 1612 C CA . VAL A 1 200 ? -2.475 -2.711 -3.791 1.00 94.88 200 VAL A CA 1
ATOM 1613 C C . VAL A 1 200 ? -3.233 -3.942 -4.247 1.00 94.88 200 VAL A C 1
ATOM 1615 O O . VAL A 1 200 ? -3.166 -5.000 -3.623 1.00 94.88 200 VAL A O 1
ATOM 1618 N N . GLU A 1 201 ? -3.938 -3.790 -5.351 1.00 93.69 201 GLU A N 1
ATOM 1619 C CA . GLU A 1 201 ? -4.600 -4.882 -6.037 1.00 93.69 201 GLU A CA 1
ATOM 1620 C C . GLU A 1 201 ? -3.729 -5.309 -7.212 1.00 93.69 201 GLU A C 1
ATOM 1622 O O . GLU A 1 201 ? -3.425 -4.509 -8.100 1.00 93.69 201 GLU A O 1
ATOM 1627 N N . TRP A 1 202 ? -3.267 -6.555 -7.184 1.00 89.56 202 TRP A N 1
ATOM 1628 C CA . TRP A 1 202 ? -2.362 -7.074 -8.199 1.00 89.56 202 TRP A CA 1
ATOM 1629 C C . TRP A 1 202 ? -3.122 -7.455 -9.457 1.00 89.56 202 TRP A C 1
ATOM 1631 O O . TRP A 1 202 ? -4.124 -8.166 -9.408 1.00 89.56 202 TRP A O 1
ATOM 1641 N N . PHE A 1 203 ? -2.591 -7.062 -10.604 1.00 87.06 203 PHE A N 1
ATOM 1642 C CA . PHE A 1 203 ? -3.016 -7.647 -11.859 1.00 87.06 203 PHE A CA 1
ATOM 1643 C C . PHE A 1 203 ? -2.194 -8.897 -12.198 1.00 87.06 203 PHE A C 1
ATOM 1645 O O . PHE A 1 203 ? -1.166 -9.177 -11.573 1.00 87.06 203 PHE A O 1
ATOM 1652 N N . THR A 1 204 ? -2.653 -9.653 -13.195 1.00 75.75 204 THR A N 1
ATOM 1653 C CA . THR A 1 204 ? -1.982 -10.854 -13.675 1.00 75.75 204 THR A CA 1
ATOM 1654 C C . THR A 1 204 ? -0.551 -10.504 -14.076 1.00 75.75 204 THR A C 1
ATOM 1656 O O . THR A 1 204 ? -0.338 -9.470 -14.722 1.00 75.75 204 THR A O 1
ATOM 1659 N N . PRO A 1 205 ? 0.437 -11.345 -13.727 1.00 78.06 205 PRO A N 1
ATOM 1660 C CA . PRO A 1 205 ? 1.809 -11.148 -14.170 1.00 78.06 205 PRO A CA 1
ATOM 1661 C C . PRO A 1 205 ? 1.888 -10.981 -15.689 1.00 78.06 205 PRO A C 1
ATOM 1663 O O . PRO A 1 205 ? 1.052 -11.513 -16.421 1.00 78.06 205 PRO A O 1
ATOM 1666 N N . PHE A 1 206 ? 2.917 -10.281 -16.167 1.00 73.00 206 PHE A N 1
ATOM 1667 C CA . PHE A 1 206 ? 3.209 -10.235 -17.596 1.00 73.00 206 PHE A CA 1
ATOM 1668 C C . PHE A 1 206 ? 3.551 -11.653 -18.075 1.00 73.00 206 PHE A C 1
ATOM 1670 O O . PHE A 1 206 ? 4.625 -12.170 -17.773 1.00 73.00 206 PHE A O 1
ATOM 1677 N N . THR A 1 207 ? 2.608 -12.302 -18.757 1.00 70.19 207 THR A N 1
ATOM 1678 C CA . THR A 1 207 ? 2.792 -13.633 -19.346 1.00 70.19 207 THR A CA 1
ATOM 1679 C C . THR A 1 207 ? 3.316 -13.494 -20.779 1.00 70.19 207 THR A C 1
ATOM 1681 O O . THR A 1 207 ? 4.332 -12.840 -21.003 1.00 70.19 207 THR A O 1
ATOM 1684 N N . VAL A 1 208 ? 2.656 -14.105 -21.764 1.00 58.72 208 VAL A N 1
ATOM 1685 C CA . VAL A 1 208 ? 3.070 -14.114 -23.171 1.00 58.72 208 VAL A CA 1
ATOM 1686 C C . VAL A 1 208 ? 2.326 -13.005 -23.916 1.00 58.72 208 VAL A C 1
ATOM 1688 O O . VAL A 1 208 ? 1.120 -12.838 -23.745 1.00 58.72 208 VAL A O 1
ATOM 1691 N N . ALA A 1 209 ? 3.049 -12.225 -24.723 1.00 55.59 209 ALA A N 1
ATOM 1692 C CA . ALA A 1 209 ? 2.448 -11.204 -25.579 1.00 55.59 209 ALA A CA 1
ATOM 1693 C C . ALA A 1 209 ? 1.521 -11.859 -26.616 1.00 55.59 209 ALA A C 1
ATOM 1695 O O . ALA A 1 209 ? 1.846 -12.920 -27.150 1.00 55.59 209 ALA A O 1
ATOM 1696 N N . ASP A 1 210 ? 0.385 -11.226 -26.908 1.00 50.84 210 ASP A N 1
ATOM 1697 C CA . ASP A 1 210 ? -0.530 -11.710 -27.942 1.00 50.84 210 ASP A CA 1
ATOM 1698 C C . ASP A 1 210 ? 0.223 -11.796 -29.291 1.00 50.84 210 ASP A C 1
ATOM 1700 O O . ASP A 1 210 ? 0.851 -10.819 -29.708 1.00 50.84 210 ASP A O 1
ATOM 1704 N N . PRO A 1 211 ? 0.197 -12.934 -30.004 1.00 52.44 211 PRO A N 1
ATOM 1705 C CA . PRO A 1 211 ? 0.903 -13.072 -31.278 1.00 52.44 211 PRO A CA 1
ATOM 1706 C C . PRO A 1 211 ? 0.453 -12.059 -32.346 1.00 52.44 211 PRO A C 1
ATOM 1708 O O . PRO A 1 211 ? 1.230 -11.744 -33.245 1.00 52.44 211 PRO A O 1
ATOM 1711 N N . ASN A 1 212 ? -0.758 -11.503 -32.241 1.00 54.72 212 ASN A N 1
ATOM 1712 C CA . ASN A 1 212 ? -1.269 -10.494 -33.170 1.00 54.72 212 ASN A CA 1
ATOM 1713 C C . ASN A 1 212 ? -0.981 -9.052 -32.726 1.00 54.72 212 ASN A C 1
ATOM 1715 O O . ASN A 1 212 ? -1.120 -8.127 -33.528 1.00 54.72 212 ASN A O 1
ATOM 1719 N N . HIS A 1 213 ? -0.619 -8.831 -31.458 1.00 52.62 213 HIS A N 1
ATOM 1720 C CA . HIS A 1 213 ? -0.385 -7.504 -30.891 1.00 52.62 213 HIS A CA 1
ATOM 1721 C C . HIS A 1 213 ? 0.793 -7.555 -29.908 1.00 52.62 213 HIS A C 1
ATOM 1723 O O . HIS A 1 213 ? 0.685 -8.228 -28.891 1.00 52.62 213 HIS A O 1
ATOM 1729 N N . PRO A 1 214 ? 1.868 -6.762 -30.083 1.00 55.12 214 PRO A N 1
ATOM 1730 C CA . PRO A 1 214 ? 3.010 -6.726 -29.156 1.00 55.12 214 PRO A CA 1
ATOM 1731 C C . PRO A 1 214 ? 2.686 -6.019 -27.816 1.00 55.12 214 PRO A C 1
ATOM 1733 O O . PRO A 1 214 ? 3.482 -5.243 -27.292 1.00 55.12 214 PRO A O 1
ATOM 1736 N N . ARG A 1 215 ? 1.482 -6.231 -27.275 1.00 48.22 215 ARG A N 1
ATOM 1737 C CA . ARG A 1 215 ? 0.964 -5.696 -26.016 1.00 48.22 215 ARG A CA 1
ATOM 1738 C C . ARG A 1 215 ? 0.626 -6.860 -25.083 1.00 48.22 215 ARG A C 1
ATOM 1740 O O . ARG A 1 215 ? 0.152 -7.900 -25.530 1.00 48.22 215 ARG A O 1
ATOM 1747 N N . PHE A 1 216 ? 0.844 -6.665 -23.786 1.00 53.69 216 PHE A N 1
ATOM 1748 C CA . PHE A 1 216 ? 0.438 -7.622 -22.759 1.00 53.69 216 PHE A CA 1
ATOM 1749 C C . PHE A 1 216 ? -0.988 -7.311 -22.303 1.00 53.69 216 PHE A C 1
ATOM 1751 O O . PHE A 1 216 ? -1.289 -6.167 -21.953 1.00 53.69 216 PHE A O 1
ATOM 1758 N N . LEU A 1 217 ? -1.856 -8.322 -22.314 1.00 53.09 217 LEU A N 1
ATOM 1759 C CA . LEU A 1 217 ? -3.158 -8.261 -21.657 1.00 53.09 217 LEU A CA 1
ATOM 1760 C C . LEU A 1 217 ? -2.966 -8.571 -20.176 1.00 53.09 217 LEU A C 1
ATOM 1762 O O . LEU A 1 217 ? -2.263 -9.511 -19.813 1.00 53.09 217 LEU A O 1
ATOM 1766 N N . ILE A 1 218 ? -3.558 -7.740 -19.329 1.00 49.44 218 ILE A N 1
ATOM 1767 C CA . ILE A 1 218 ? -3.367 -7.778 -17.887 1.00 49.44 218 ILE A CA 1
ATOM 1768 C C . ILE A 1 218 ? -4.755 -7.667 -17.252 1.00 49.44 218 ILE A C 1
ATOM 1770 O O . ILE A 1 218 ? -5.475 -6.705 -17.518 1.00 49.44 218 ILE A O 1
ATOM 1774 N N . ALA A 1 219 ? -5.146 -8.667 -16.465 1.00 46.31 219 ALA A N 1
ATOM 1775 C CA . ALA A 1 219 ? -6.445 -8.734 -15.796 1.00 46.31 219 ALA A CA 1
ATOM 1776 C C . ALA A 1 219 ? -6.274 -8.561 -14.287 1.00 46.31 219 ALA A C 1
ATOM 1778 O O . ALA A 1 219 ? -5.219 -8.872 -13.745 1.00 46.31 219 ALA A O 1
ATOM 1779 N N . VAL A 1 220 ? -7.285 -8.043 -13.596 1.00 52.16 220 VAL A N 1
ATOM 1780 C CA . VAL A 1 220 ? -7.248 -7.955 -12.131 1.00 52.16 220 VAL A CA 1
ATOM 1781 C C . VAL A 1 220 ? -7.170 -9.374 -11.565 1.00 52.16 220 VAL A C 1
ATOM 1783 O O . VAL A 1 220 ? -7.967 -10.229 -11.944 1.00 52.16 220 VAL A O 1
ATOM 1786 N N . THR A 1 221 ? -6.198 -9.638 -10.690 1.00 50.78 221 THR A N 1
ATOM 1787 C CA . THR A 1 221 ? -6.100 -10.936 -10.016 1.00 50.78 221 THR A CA 1
ATOM 1788 C C . THR A 1 221 ? -6.887 -10.838 -8.723 1.00 50.78 221 THR A C 1
ATOM 1790 O O . THR A 1 221 ? -6.381 -10.349 -7.713 1.00 50.78 221 THR A O 1
ATOM 1793 N N . GLU A 1 222 ? -8.126 -11.319 -8.734 1.00 38.72 222 GLU A N 1
ATOM 1794 C CA . GLU A 1 222 ? -8.777 -11.707 -7.489 1.00 38.72 222 GLU A CA 1
ATOM 1795 C C . GLU A 1 222 ? -7.960 -12.874 -6.936 1.00 38.72 222 GLU A C 1
ATOM 1797 O O . GLU A 1 222 ? -7.867 -13.927 -7.567 1.00 38.72 222 GLU A O 1
ATOM 1802 N N . ILE A 1 223 ? -7.276 -12.687 -5.807 1.00 38.44 223 ILE A N 1
ATOM 1803 C CA . ILE A 1 223 ? -6.514 -13.764 -5.167 1.00 38.44 223 ILE A CA 1
ATOM 1804 C C . ILE A 1 223 ? -7.524 -14.716 -4.509 1.00 38.44 223 ILE A C 1
ATOM 1806 O O . ILE A 1 223 ? -7.646 -14.787 -3.292 1.00 38.44 223 ILE A O 1
ATOM 1810 N N . HIS A 1 224 ? -8.274 -15.442 -5.335 1.00 29.92 224 HIS A N 1
ATOM 1811 C CA . HIS A 1 224 ? -8.905 -16.694 -4.974 1.00 29.92 224 HIS A CA 1
ATOM 1812 C C . HIS A 1 224 ? -7.878 -17.788 -5.244 1.00 29.92 224 HIS A C 1
ATOM 1814 O O . HIS A 1 224 ? -7.460 -18.029 -6.377 1.00 29.92 224 HIS A O 1
ATOM 1820 N N . GLY A 1 225 ? -7.402 -18.405 -4.165 1.00 36.06 225 GLY A N 1
ATOM 1821 C CA . GLY A 1 225 ? -6.522 -19.553 -4.250 1.00 36.06 225 GLY A CA 1
ATOM 1822 C C . GLY A 1 225 ? -7.212 -20.687 -4.994 1.00 36.06 225 GLY A C 1
ATOM 1823 O O . GLY A 1 225 ? -8.112 -21.298 -4.445 1.00 36.06 225 GLY A O 1
ATOM 1824 N N . THR A 1 226 ? -6.751 -20.956 -6.210 1.00 27.53 226 THR A N 1
ATOM 1825 C CA . THR A 1 226 ? -6.689 -22.271 -6.862 1.00 27.53 226 THR A CA 1
ATOM 1826 C C . THR A 1 226 ? -5.865 -22.081 -8.130 1.00 27.53 226 THR A C 1
ATOM 1828 O O . THR A 1 226 ? -6.379 -21.612 -9.139 1.00 27.53 226 THR A O 1
ATOM 1831 N N . PHE A 1 227 ? -4.580 -22.432 -8.083 1.00 27.92 227 PHE A N 1
ATOM 1832 C CA . PHE A 1 227 ? -3.828 -22.741 -9.295 1.00 27.92 227 PHE A CA 1
ATOM 1833 C C . PHE A 1 227 ? -3.695 -24.256 -9.346 1.00 27.92 227 PHE A C 1
ATOM 1835 O O . PHE A 1 227 ? -2.989 -24.860 -8.539 1.00 27.92 227 PHE A O 1
ATOM 1842 N N . THR A 1 228 ? -4.445 -24.865 -10.257 1.00 26.12 228 THR A N 1
ATOM 1843 C CA . THR A 1 228 ? -4.158 -26.203 -10.763 1.00 26.12 228 THR A CA 1
ATOM 1844 C C . THR A 1 228 ? -2.809 -26.160 -11.471 1.00 26.12 228 THR A C 1
ATOM 1846 O O . THR A 1 228 ? -2.568 -25.273 -12.290 1.00 26.12 228 THR A O 1
ATOM 1849 N N . TYR A 1 229 ? -1.938 -27.092 -11.097 1.00 29.12 229 TYR A N 1
ATOM 1850 C CA . TYR A 1 229 ? -0.698 -27.388 -11.800 1.00 29.12 229 TYR A CA 1
ATOM 1851 C C . TYR A 1 229 ? -1.005 -27.915 -13.203 1.00 29.12 229 TYR A C 1
ATOM 1853 O O . TYR A 1 229 ? -1.882 -28.765 -13.331 1.00 29.12 229 TYR A O 1
ATOM 1861 N N . ASP A 1 230 ? -0.243 -27.436 -14.182 1.00 27.09 230 ASP A N 1
ATOM 1862 C CA . ASP A 1 230 ? 0.428 -28.260 -15.192 1.00 27.09 230 ASP A CA 1
ATOM 1863 C C . ASP A 1 230 ? 1.826 -27.666 -15.435 1.00 27.09 230 ASP A C 1
ATOM 1865 O O . ASP A 1 230 ? 1.934 -26.417 -15.517 1.00 27.09 230 ASP A O 1
#

Sequence (230 aa):
MTRWLERREKIFRHERYIVWCLAGRPRLLASHLADSDSQQPADRLKMTKHPSKRTVRIEKLVADYGATFFEDALARYAVQHCNPEYTRAQIERASGDIVVPCRSIPVYHKAKFWLGDQQNHRLSSNEWDVVHATPSRLDIRGRTVDGEFDTVIVNDGNGLYSGVAGYRVAQVRVIFTLPPRAAPIFATAIHPPPKFLAYVEWFTPFTVADPNHPRFLIAVTEIHGTFTYD

Secondary structure (DSSP, 8-state):
--HHHHHHHHHHHHHHHHHHHHTT-------TTTTTT----S-SEEE-SS-SEEEEEHHHHHHHH--TTHHHHHHHHHHHHH-TT--HHHHHHHHTT-----SEEEEESEEEE----SSS--TT--PPEEEEEE--EE-TTS-EE--EE-EEEEE-S---SSSSTTEEEEEEEEEEE--GGGGGGGTT-SSPPPSEEEEEEEBPP--PPPTTSSS----B----------

pLDDT: mean 79.32, std 19.18, range [26.12, 97.31]

Foldseek 3Di:
DCVVVVVVVVVVVVVVVVVCVVVVVPDPDQPPVCVVVVPDPPDQKDFDPFFPAAKDFPVCLCVFLVLVCVLLVVLLVLQCQLCVPDDPVRSNVRSVVDDQQDGIFRWHFKMWGQPDDPPDDPSDDPDIDMFGQATWDADPVRDIDHTGWDKDKAACPPDDPDDNPRIWIKTFRTKGADDPSRQVSNVSGPDGDDRIDTDIFTWDRQDDADPVDNDGDIGTDPPPDDDDDD

Organism: NCBI:txid2447956

InterPro domains:
  IPR049233 Domain of unknown function DUF6830 [PF20722] (45-203)